Protein AF-0000000066304919 (afdb_homodimer)

Foldseek 3Di:
DKKKKKADAAPPGDPVLLVLLCVLFFDFDDWDWDQDPGGIMIIGMDDFPVRGVSNLVQCVVVLPLVVQLVQQVVQDDPQFKTKWWFASVQSSVNHTHTDDDPPPHVRGTIMMIDGANHSPLQSCASRNDADPSHRPGHHDTGD/DKKKKKADAAPPGDPVLLVLLCVLFFDFDDWDWDQDPRGIMIIGMDDFPVRGVSNLVQCVVVLPLVVQLVQQVVQDDPQFKTKWWFASVQSSVNHTHTDDDPPPHVRGTIMMIDGANDSPLQSCASRNDDDPSHRPGHHDTGD

InterPro domains:
  IPR002739 RNA-binding protein PAB1135-like [MF_01112] (1-134)
  IPR002739 RNA-binding protein PAB1135-like [PF01877] (2-115)
  IPR002739 RNA-binding protein PAB1135-like [PTHR39652] (1-142)
  IPR022803 Large ribosomal subunit protein uL5 domain superfamily [G3DSA:3.30.1440.10] (1-135)
  IPR022803 Large ribosomal subunit protein uL5 domain superfamily [SSF55282] (3-142)

pLDDT: mean 94.86, std 5.46, range [69.62, 98.75]

Organism: Pyrobaculum calidifontis (strain DSM 21063 / JCM 11548 / VA1) (NCBI:txid410359)

Sequence (286 aa):
MRVEAVVEVRLTEDKKKVLKALENVFTPVNIREEPSDVGVVLISTCDGHKCLEKLRGAIWRQGIQDAARSVISKGVVGEDTVIFSINKQAAYVGVVSFVTEPGESPLGPITFTVKTSNVRQFIDWLAPRTYRGKVYYEAPPPDMRVEAVVEVRLTEDKKKVLKALENVFTPVNIREEPSDVGVVLISTCDGHKCLEKLRGAIWRQGIQDAARSVISKGVVGEDTVIFSINKQAAYVGVVSFVTEPGESPLGPITFTVKTSNVRQFIDWLAPRTYRGKVYYEAPPPD

Radius of gyration: 23.42 Å; Cα contacts (8 Å, |Δi|>4): 649; chains: 2; bounding box: 32×68×58 Å

Solvent-accessible surface area (backbone atoms only — not comparable to full-atom values): 14301 Å² total; per-residue (Å²): 58,41,38,35,39,38,36,56,37,42,73,39,38,30,61,69,44,47,48,45,14,50,51,46,36,29,51,72,74,42,77,44,78,42,84,48,100,59,39,34,30,40,43,25,33,31,71,37,52,74,26,43,45,44,36,27,48,36,33,57,76,68,66,38,29,61,62,48,32,56,53,45,63,69,19,52,48,86,82,33,32,35,41,47,33,29,24,36,65,41,18,50,76,56,38,82,39,77,48,88,53,88,71,71,29,44,65,43,40,36,34,36,41,36,38,29,93,49,50,66,44,37,44,26,38,57,22,24,49,56,55,95,85,35,79,74,47,72,44,66,75,50,96,58,41,38,36,39,39,34,57,37,43,71,39,35,31,62,69,43,46,49,45,14,48,51,47,35,28,50,72,74,42,77,45,78,43,84,46,99,59,38,35,31,40,43,26,34,28,71,37,51,74,26,42,46,45,36,30,49,36,34,57,76,68,66,37,29,61,64,46,32,56,53,47,63,72,19,51,49,85,80,34,31,36,40,47,33,28,24,37,66,42,18,52,76,58,38,82,41,75,46,88,53,88,68,71,30,44,67,43,40,37,34,35,41,38,39,30,93,48,51,66,44,38,44,28,38,58,21,26,51,56,56,96,85,35,79,76,47,72,43,66,75,50,99

Nearest PDB structures (foldseek):
  2nwu-assembly1_B  TM=9.621E-01  e=3.408E-14  Saccharolobus solfataricus P2
  3d7a-assembly1_B  TM=9.370E-01  e=2.432E-13  Pyrococcus horikoshii
  2ogk-assembly1_C  TM=7.573E-01  e=3.985E-07  Archaeoglobus fulgidus
  2ogk-assembly1_A  TM=7.379E-01  e=3.748E-07  Archaeoglobus fulgidus
  2wny-assembly2_B  TM=7.441E-01  e=8.327E-07  Methanothermobacter thermautotrophicus

Secondary structure (DSSP, 8-state):
-EEEEEEEEETTB-HHHHHHHHHTT---SEEEEEEETTEEEEEEEEESGGGGHHHHHHHHHHT-HHHHHHHHHHTEETTTEEEEEEEHHHHHTT---B--STTSSTT-EEEEEEE-S-HHHHHHHHS-EEETTEEEE-PPPP-/-EEEEEEEEETTB-HHHHHHHHHTT---SEEEEEEETTEEEEEEEEESGGGGHHHHHHHHHHT-HHHHHHHHHHTEETTTEEEEEEEHHHHHTT---B--STTSSTT-EEEEEEE-S-HHHHHHHHS-EEETTEEEE-PPPP-

Structure (mmCIF, N/CA/C/O backbone):
data_AF-0000000066304919-model_v1
#
loop_
_entity.id
_entity.type
_entity.pdbx_description
1 polymer 'UPF0201 protein Pcal_0593'
#
loop_
_atom_site.group_PDB
_atom_site.id
_atom_site.type_symbol
_atom_site.label_atom_id
_atom_site.label_alt_id
_atom_site.label_comp_id
_atom_site.label_asym_id
_atom_site.label_entity_id
_atom_site.label_seq_id
_atom_site.pdbx_PDB_ins_code
_atom_site.Cartn_x
_atom_site.Cartn_y
_atom_site.Cartn_z
_atom_site.occupancy
_atom_site.B_iso_or_equiv
_atom_site.auth_seq_id
_atom_site.auth_comp_id
_atom_site.auth_asym_id
_atom_site.auth_atom_id
_atom_site.pdbx_PDB_model_num
ATOM 1 N N . MET A 1 1 ? 3.461 -31.781 -5.629 1 94.94 1 MET A N 1
ATOM 2 C CA . MET A 1 1 ? 3.68 -30.328 -5.711 1 94.94 1 MET A CA 1
ATOM 3 C C . MET A 1 1 ? 2.961 -29.609 -4.582 1 94.94 1 MET A C 1
ATOM 5 O O . MET A 1 1 ? 1.789 -29.875 -4.309 1 94.94 1 MET A O 1
ATOM 9 N N . ARG A 1 2 ? 3.697 -28.734 -3.854 1 95.94 2 ARG A N 1
ATOM 10 C CA . ARG A 1 2 ? 3.141 -27.938 -2.768 1 95.94 2 ARG A CA 1
ATOM 11 C C . ARG A 1 2 ? 3.293 -26.453 -3.051 1 95.94 2 ARG A C 1
ATOM 13 O O . ARG A 1 2 ? 4.371 -25.984 -3.443 1 95.94 2 ARG A O 1
ATOM 20 N N . VAL A 1 3 ? 2.174 -25.75 -2.867 1 97.81 3 VAL A N 1
ATOM 21 C CA . VAL A 1 3 ? 2.188 -24.312 -3.131 1 97.81 3 VAL A CA 1
ATOM 22 C C . VAL A 1 3 ? 1.838 -23.562 -1.854 1 97.81 3 VAL A C 1
ATOM 24 O O . VAL A 1 3 ? 0.886 -23.906 -1.154 1 97.81 3 VAL A O 1
ATOM 27 N N . GLU A 1 4 ? 2.631 -22.625 -1.57 1 98.44 4 GLU A N 1
ATOM 28 C CA . GLU A 1 4 ? 2.338 -21.656 -0.519 1 98.44 4 GLU A CA 1
ATOM 29 C C . GLU A 1 4 ? 2.225 -20.234 -1.084 1 98.44 4 GLU A C 1
ATOM 31 O O . GLU A 1 4 ? 3.068 -19.812 -1.875 1 98.44 4 GLU A O 1
ATOM 36 N N . ALA A 1 5 ? 1.189 -19.578 -0.771 1 98.69 5 ALA A N 1
ATOM 37 C CA . ALA A 1 5 ? 1.001 -18.172 -1.139 1 98.69 5 ALA A CA 1
ATOM 38 C C . ALA A 1 5 ? 0.924 -17.297 0.101 1 98.69 5 ALA A C 1
ATOM 40 O O . ALA A 1 5 ? 0.177 -17.578 1.037 1 98.69 5 ALA A O 1
ATOM 41 N N . VAL A 1 6 ? 1.72 -16.234 0.098 1 98.38 6 VAL A N 1
ATOM 42 C CA . VAL A 1 6 ? 1.774 -15.312 1.226 1 98.38 6 VAL A CA 1
ATOM 43 C C . VAL A 1 6 ? 1.381 -13.906 0.764 1 98.38 6 VAL A C 1
ATOM 45 O O . VAL A 1 6 ? 1.877 -13.422 -0.254 1 98.38 6 VAL A O 1
ATOM 48 N N . VAL A 1 7 ? 0.515 -13.281 1.493 1 97.94 7 VAL A N 1
ATOM 49 C CA . VAL A 1 7 ? 0.095 -11.93 1.15 1 97.94 7 VAL A CA 1
ATOM 50 C C . VAL A 1 7 ? -0.206 -11.141 2.424 1 97.94 7 VAL A C 1
ATOM 52 O O . VAL A 1 7 ? -0.799 -11.68 3.365 1 97.94 7 VAL A O 1
ATOM 55 N N . GLU A 1 8 ? 0.202 -9.953 2.412 1 96.81 8 GLU A N 1
ATOM 56 C CA . GLU A 1 8 ? -0.006 -9.094 3.576 1 96.81 8 GLU A CA 1
ATOM 57 C C . GLU A 1 8 ? -1.327 -8.336 3.475 1 96.81 8 GLU A C 1
ATOM 59 O O . GLU A 1 8 ? -1.74 -7.945 2.383 1 96.81 8 GLU A O 1
ATOM 64 N N . VAL A 1 9 ? -1.907 -8.148 4.594 1 97.69 9 VAL A N 1
ATOM 65 C CA . VAL A 1 9 ? -3.049 -7.254 4.754 1 97.69 9 VAL A CA 1
ATOM 66 C C . VAL A 1 9 ? -2.654 -6.059 5.621 1 97.69 9 VAL A C 1
ATOM 68 O O . VAL A 1 9 ? -2.512 -6.188 6.836 1 97.69 9 VAL A O 1
ATOM 71 N N . ARG A 1 10 ? -2.533 -4.965 5.016 1 96.94 10 ARG A N 1
ATOM 72 C CA . ARG A 1 10 ? -2.131 -3.756 5.727 1 96.94 10 ARG A CA 1
ATOM 73 C C . ARG A 1 10 ? -3.287 -3.188 6.539 1 96.94 10 ARG A C 1
ATOM 75 O O . ARG A 1 10 ? -4.441 -3.564 6.332 1 96.94 10 ARG A O 1
ATOM 82 N N . LEU A 1 11 ? -3.006 -2.242 7.379 1 96.81 11 LEU A N 1
ATOM 83 C CA . LEU A 1 11 ? -3.971 -1.741 8.352 1 96.81 11 LEU A CA 1
ATOM 84 C C . LEU A 1 11 ? -5.156 -1.082 7.656 1 96.81 11 LEU A C 1
ATOM 86 O O . LEU A 1 11 ? -6.301 -1.232 8.094 1 96.81 11 LEU A O 1
ATOM 90 N N . THR A 1 12 ? -4.879 -0.412 6.531 1 97.5 12 THR A N 1
ATOM 91 C CA . THR A 1 12 ? -5.961 0.3 5.855 1 97.5 12 THR A CA 1
ATOM 92 C C . THR A 1 12 ? -6.637 -0.594 4.82 1 97.5 12 THR A C 1
ATOM 94 O O . THR A 1 12 ? -7.598 -0.182 4.168 1 97.5 12 THR A O 1
ATOM 97 N N . GLU A 1 13 ? -6.168 -1.834 4.664 1 97.62 13 GLU A N 1
ATOM 98 C CA . GLU A 1 13 ? -6.734 -2.744 3.674 1 97.62 13 GLU A CA 1
ATOM 99 C C . GLU A 1 13 ? -7.934 -3.5 4.242 1 97.62 13 GLU A C 1
ATOM 101 O O . GLU A 1 13 ? -8.094 -3.594 5.461 1 97.62 13 GLU A O 1
ATOM 106 N N . ASP A 1 14 ? -8.789 -3.92 3.311 1 97.75 14 ASP A N 1
ATOM 107 C CA . ASP A 1 14 ? -9.875 -4.852 3.6 1 97.75 14 ASP A CA 1
ATOM 108 C C . ASP A 1 14 ? -9.438 -6.297 3.371 1 97.75 14 ASP A C 1
ATOM 110 O O . ASP A 1 14 ? -9.117 -6.684 2.246 1 97.75 14 ASP A O 1
ATOM 114 N N . LYS A 1 15 ? -9.43 -7.031 4.418 1 97.75 15 LYS A N 1
ATOM 115 C CA . LYS A 1 15 ? -8.984 -8.422 4.336 1 97.75 15 LYS A CA 1
ATOM 116 C C . LYS A 1 15 ? -9.766 -9.188 3.268 1 97.75 15 LYS A C 1
ATOM 118 O O . LYS A 1 15 ? -9.195 -10.016 2.559 1 97.75 15 LYS A O 1
ATOM 123 N N . LYS A 1 16 ? -11.062 -8.93 3.152 1 98.19 16 LYS A N 1
ATOM 124 C CA . LYS A 1 16 ? -11.883 -9.625 2.168 1 98.19 16 LYS A CA 1
ATOM 125 C C . LYS A 1 16 ? -11.43 -9.305 0.746 1 98.19 16 LYS A C 1
ATOM 127 O O . LYS A 1 16 ? -11.453 -10.172 -0.127 1 98.19 16 LYS A O 1
ATOM 132 N N . LYS A 1 17 ? -11.031 -8.086 0.55 1 98.12 17 LYS A N 1
ATOM 133 C CA . LYS A 1 17 ? -10.555 -7.695 -0.772 1 98.12 17 LYS A CA 1
ATOM 134 C C . LYS A 1 17 ? -9.195 -8.328 -1.073 1 98.12 17 LYS A C 1
ATOM 136 O O . LYS A 1 17 ? -8.93 -8.719 -2.211 1 98.12 17 LYS A O 1
ATOM 141 N N . VAL A 1 18 ? -8.367 -8.367 -0.067 1 98.25 18 VAL A N 1
ATOM 142 C CA . VAL A 1 18 ? -7.066 -9.016 -0.231 1 98.25 18 VAL A CA 1
ATOM 143 C C . VAL A 1 18 ? -7.262 -10.492 -0.535 1 98.25 18 VAL A C 1
ATOM 145 O O . VAL A 1 18 ? -6.594 -11.047 -1.414 1 98.25 18 VAL A O 1
ATOM 148 N N . LEU A 1 19 ? -8.211 -11.102 0.183 1 98.31 19 LEU A N 1
ATOM 149 C CA . LEU A 1 19 ? -8.523 -12.508 -0.073 1 98.31 19 LEU A CA 1
ATOM 150 C C . LEU A 1 19 ? -9.047 -12.695 -1.491 1 98.31 19 LEU A C 1
ATOM 152 O O . LEU A 1 19 ? -8.711 -13.672 -2.16 1 98.31 19 LEU A O 1
ATOM 156 N N . LYS A 1 20 ? -9.852 -11.781 -1.901 1 98.5 20 LYS A N 1
ATOM 157 C CA . LYS A 1 20 ? -10.344 -11.828 -3.275 1 98.5 20 LYS A CA 1
ATOM 158 C C . LYS A 1 20 ? -9.188 -11.781 -4.273 1 98.5 20 LYS A C 1
ATOM 160 O O . LYS A 1 20 ? -9.172 -12.539 -5.25 1 98.5 20 LYS A O 1
ATOM 165 N N . ALA A 1 21 ? -8.234 -10.852 -4 1 98.38 21 ALA A N 1
ATOM 166 C CA . ALA A 1 21 ? -7.055 -10.773 -4.863 1 98.38 21 ALA A CA 1
ATOM 167 C C . ALA A 1 21 ? -6.336 -12.109 -4.941 1 98.38 21 ALA A C 1
ATOM 169 O O . ALA A 1 21 ? -5.969 -12.57 -6.027 1 98.38 21 ALA A O 1
ATOM 170 N N . LEU A 1 22 ? -6.176 -12.742 -3.799 1 98.56 22 LEU A N 1
ATOM 171 C CA . LEU A 1 22 ? -5.527 -14.047 -3.721 1 98.56 22 LEU A CA 1
ATOM 172 C C . LEU A 1 22 ? -6.336 -15.102 -4.477 1 98.56 22 LEU A C 1
ATOM 174 O O . LEU A 1 22 ? -5.785 -15.836 -5.301 1 98.56 22 LEU A O 1
ATOM 178 N N . GLU A 1 23 ? -7.602 -15.086 -4.328 1 98.38 23 GLU A N 1
ATOM 179 C CA . GLU A 1 23 ? -8.484 -16.125 -4.867 1 98.38 23 GLU A CA 1
ATOM 180 C C . GLU A 1 23 ? -8.656 -15.961 -6.375 1 98.38 23 GLU A C 1
ATOM 182 O O . GLU A 1 23 ? -9.039 -16.906 -7.062 1 98.38 23 GLU A O 1
ATOM 187 N N . ASN A 1 24 ? -8.453 -14.836 -6.82 1 98.5 24 ASN A N 1
ATOM 188 C CA . ASN A 1 24 ? -8.547 -14.609 -8.258 1 98.5 24 ASN A CA 1
ATOM 189 C C . ASN A 1 24 ? -7.445 -15.336 -9.016 1 98.5 24 ASN A C 1
ATOM 191 O O . ASN A 1 24 ? -7.574 -15.602 -10.211 1 98.5 24 ASN A O 1
ATOM 195 N N . VAL A 1 25 ? -6.371 -15.695 -8.328 1 98.31 25 VAL A N 1
ATOM 196 C CA . VAL A 1 25 ? -5.242 -16.266 -9.055 1 98.31 25 VAL A CA 1
ATOM 197 C C . VAL A 1 25 ? -4.828 -17.578 -8.406 1 98.31 25 VAL A C 1
ATOM 199 O O . VAL A 1 25 ? -3.953 -18.281 -8.914 1 98.31 25 VAL A O 1
ATOM 202 N N . PHE A 1 26 ? -5.387 -17.891 -7.34 1 98.38 26 PHE A N 1
ATOM 203 C CA . PHE A 1 26 ? -4.996 -19.047 -6.531 1 98.38 26 PHE A CA 1
ATOM 204 C C . PHE A 1 26 ? -6.215 -19.672 -5.867 1 98.38 26 PHE A C 1
ATOM 206 O O . PHE A 1 26 ? -7.191 -18.984 -5.559 1 98.38 26 PHE A O 1
ATOM 213 N N . THR A 1 27 ? -6.258 -20.953 -5.699 1 96.69 27 THR A N 1
ATOM 214 C CA . THR A 1 27 ? -7.285 -21.656 -4.941 1 96.69 27 THR A CA 1
ATOM 215 C C . THR A 1 27 ? -6.738 -22.141 -3.598 1 96.69 27 THR A C 1
ATOM 217 O O . THR A 1 27 ? -6.223 -23.25 -3.488 1 96.69 27 THR A O 1
ATOM 220 N N . PRO A 1 28 ? -6.973 -21.297 -2.648 1 93.69 28 PRO A N 1
ATOM 221 C CA . PRO A 1 28 ? -6.441 -21.688 -1.342 1 93.69 28 PRO A CA 1
ATOM 222 C C . PRO A 1 28 ? -7.27 -22.781 -0.671 1 93.69 28 PRO A C 1
ATOM 224 O O . PRO A 1 28 ? -8.5 -22.797 -0.796 1 93.69 28 PRO A O 1
ATOM 227 N N . VAL A 1 29 ? -6.598 -23.734 -0.049 1 94.25 29 VAL A N 1
ATOM 228 C CA . VAL A 1 29 ? -7.273 -24.781 0.704 1 94.25 29 VAL A CA 1
ATOM 229 C C . VAL A 1 29 ? -7.215 -24.469 2.197 1 94.25 29 VAL A C 1
ATOM 231 O O . VAL A 1 29 ? -8.211 -24.609 2.908 1 94.25 29 VAL A O 1
ATOM 234 N N . ASN A 1 30 ? -6 -24.109 2.678 1 95 30 ASN A N 1
ATOM 235 C CA . ASN A 1 30 ? -5.785 -23.688 4.059 1 95 30 ASN A CA 1
ATOM 236 C C . ASN A 1 30 ? -5.254 -22.25 4.133 1 95 30 ASN A C 1
ATOM 238 O O . ASN A 1 30 ? -4.324 -21.891 3.406 1 95 30 ASN A O 1
ATOM 242 N N . ILE A 1 31 ? -5.941 -21.484 4.918 1 97.19 31 ILE A N 1
ATOM 243 C CA . ILE A 1 31 ? -5.48 -20.109 5.109 1 97.19 31 ILE A CA 1
ATOM 244 C C . ILE A 1 31 ? -5.273 -19.844 6.598 1 97.19 31 ILE A C 1
ATOM 246 O O . ILE A 1 31 ? -6.16 -20.094 7.41 1 97.19 31 ILE A O 1
ATOM 250 N N . ARG A 1 32 ? -4.129 -19.5 6.902 1 97.62 32 ARG A N 1
ATOM 251 C CA . ARG A 1 32 ? -3.863 -19.062 8.266 1 97.62 32 ARG A CA 1
ATOM 252 C C . ARG A 1 32 ? -3.428 -17.594 8.305 1 97.62 32 ARG A C 1
ATOM 254 O O . ARG A 1 32 ? -2.883 -17.078 7.324 1 97.62 32 ARG A O 1
ATOM 261 N N . GLU A 1 33 ? -3.719 -17 9.414 1 97.62 33 GLU A N 1
ATOM 262 C CA . GLU A 1 33 ? -3.379 -15.594 9.617 1 97.62 33 GLU A CA 1
ATOM 263 C C . GLU A 1 33 ? -2.346 -15.43 10.727 1 97.62 33 GLU A C 1
ATOM 265 O O . GLU A 1 33 ? -2.436 -16.094 11.766 1 97.62 33 GLU A O 1
ATOM 270 N N . GLU A 1 34 ? -1.33 -14.688 10.469 1 98.06 34 GLU A N 1
ATOM 271 C CA . GLU A 1 34 ? -0.323 -14.359 11.477 1 98.06 34 GLU A CA 1
ATOM 272 C C . GLU A 1 34 ? -0.135 -12.852 11.586 1 98.06 34 GLU A C 1
ATOM 274 O O . GLU A 1 34 ? -0.209 -12.133 10.586 1 98.06 34 GLU A O 1
ATOM 279 N N . PRO A 1 35 ? 0.082 -12.414 12.883 1 97 35 PRO A N 1
ATOM 280 C CA . PRO A 1 35 ? 0.381 -10.984 13.023 1 97 35 PRO A CA 1
ATOM 281 C C . PRO A 1 35 ? 1.675 -10.586 12.32 1 97 35 PRO A C 1
ATOM 283 O O . PRO A 1 35 ? 2.592 -11.398 12.188 1 97 35 PRO A O 1
ATOM 286 N N . SER A 1 36 ? 1.675 -9.375 11.82 1 93.88 36 SER A N 1
ATOM 287 C CA . SER A 1 36 ? 2.873 -8.797 11.219 1 93.88 36 SER A CA 1
ATOM 288 C C . SER A 1 36 ? 3.045 -7.336 11.617 1 93.88 36 SER A C 1
ATOM 290 O O . SER A 1 36 ? 2.145 -6.738 12.211 1 93.88 36 SER A O 1
ATOM 292 N N . ASP A 1 37 ? 4.227 -6.777 11.344 1 87.94 37 ASP A N 1
ATOM 293 C CA . ASP A 1 37 ? 4.531 -5.387 11.664 1 87.94 37 ASP A CA 1
ATOM 294 C C . ASP A 1 37 ? 3.615 -4.434 10.898 1 87.94 37 ASP A C 1
ATOM 296 O O . ASP A 1 37 ? 3.424 -3.285 11.305 1 87.94 37 ASP A O 1
ATOM 300 N N . VAL A 1 38 ? 3.037 -4.914 9.852 1 89.62 38 VAL A N 1
ATOM 301 C CA . VAL A 1 38 ? 2.287 -4.016 8.977 1 89.62 38 VAL A CA 1
ATOM 302 C C . VAL A 1 38 ? 0.802 -4.367 9.023 1 89.62 38 VAL A C 1
ATOM 304 O O . VAL A 1 38 ? 0.014 -3.875 8.211 1 89.62 38 VAL A O 1
ATOM 307 N N . GLY A 1 39 ? 0.402 -5.258 9.883 1 94.62 39 GLY A N 1
ATOM 308 C CA . GLY A 1 39 ? -0.962 -5.746 10 1 94.62 39 GLY A CA 1
ATOM 309 C C . GLY A 1 39 ? -1.042 -7.242 10.227 1 94.62 39 GLY A C 1
ATOM 310 O O . GLY A 1 39 ? -0.675 -7.738 11.297 1 94.62 39 GLY A O 1
ATOM 311 N N . VAL A 1 40 ? -1.537 -7.898 9.188 1 97.44 40 VAL A N 1
ATOM 312 C CA . VAL A 1 40 ? -1.562 -9.352 9.266 1 97.44 40 VAL A CA 1
ATOM 313 C C . VAL A 1 40 ? -1.051 -9.953 7.957 1 97.44 40 VAL A C 1
ATOM 315 O O . VAL A 1 40 ? -1.012 -9.266 6.93 1 97.44 40 VAL A O 1
ATOM 318 N N . VAL A 1 41 ? -0.606 -11.133 8.078 1 97.94 41 VAL A N 1
ATOM 319 C CA . VAL A 1 41 ? -0.174 -11.867 6.895 1 97.94 41 VAL A CA 1
ATOM 320 C C . VAL A 1 41 ? -1.039 -13.109 6.707 1 97.94 41 VAL A C 1
ATOM 322 O O . VAL A 1 41 ? -1.301 -13.836 7.668 1 97.94 41 VAL A O 1
ATOM 325 N N . LEU A 1 42 ? -1.54 -13.266 5.535 1 98.31 42 LEU A N 1
ATOM 326 C CA . LEU A 1 42 ? -2.26 -14.484 5.18 1 98.31 42 LEU A CA 1
ATOM 327 C C . LEU A 1 42 ? -1.326 -15.5 4.523 1 98.31 42 LEU A C 1
ATOM 329 O O . LEU A 1 42 ? -0.649 -15.18 3.543 1 98.31 42 LEU A O 1
ATOM 333 N N . ILE A 1 43 ? -1.251 -16.578 5.102 1 98.62 43 ILE A N 1
ATOM 334 C CA . ILE A 1 43 ? -0.467 -17.688 4.562 1 98.62 43 ILE A CA 1
ATOM 335 C C . ILE A 1 43 ? -1.399 -18.812 4.109 1 98.62 43 ILE A C 1
ATOM 337 O O . ILE A 1 43 ? -2.109 -19.406 4.922 1 98.62 43 ILE A O 1
ATOM 341 N N . SER A 1 44 ? -1.425 -19.062 2.848 1 98.25 44 SER A N 1
ATOM 342 C CA . SER A 1 44 ? -2.303 -20.078 2.283 1 98.25 44 SER A CA 1
ATOM 343 C C . SER A 1 44 ? -1.501 -21.203 1.634 1 98.25 44 SER A C 1
ATOM 345 O O . SER A 1 44 ? -0.474 -20.953 1 1 98.25 44 SER A O 1
ATOM 347 N N . THR A 1 45 ? -2.006 -22.375 1.794 1 97.56 45 THR A N 1
ATOM 348 C CA . THR A 1 45 ? -1.326 -23.531 1.211 1 97.56 45 THR A CA 1
ATOM 349 C C . THR A 1 45 ? -2.305 -24.391 0.421 1 97.56 45 THR A C 1
ATOM 351 O O . THR A 1 45 ? -3.514 -24.328 0.65 1 97.56 45 THR A O 1
ATOM 354 N N . CYS A 1 46 ? -1.835 -25.062 -0.5 1 96.56 46 CYS A N 1
ATOM 355 C CA . CYS A 1 46 ? -2.584 -25.984 -1.348 1 96.56 46 CYS A CA 1
ATOM 356 C C . CYS A 1 46 ? -1.653 -26.984 -2.014 1 96.56 46 CYS A C 1
ATOM 358 O O . CYS A 1 46 ? -0.515 -26.656 -2.35 1 96.56 46 CYS A O 1
ATOM 360 N N . ASP A 1 47 ? -2.166 -28.203 -2.186 1 96.19 47 ASP A N 1
ATOM 361 C CA . ASP A 1 47 ? -1.383 -29.234 -2.854 1 96.19 47 ASP A CA 1
ATOM 362 C C . ASP A 1 47 ? -1.913 -29.5 -4.262 1 96.19 47 ASP A C 1
ATOM 364 O O . ASP A 1 47 ? -3.127 -29.547 -4.473 1 96.19 47 ASP A O 1
ATOM 368 N N . GLY A 1 48 ? -0.917 -29.641 -5.172 1 95.38 48 GLY A N 1
ATOM 369 C CA . GLY A 1 48 ? -1.274 -30.031 -6.527 1 95.38 48 GLY A CA 1
ATOM 370 C C . GLY A 1 48 ? -1.403 -28.844 -7.473 1 95.38 48 GLY A C 1
ATOM 371 O O . GLY A 1 48 ? -1.481 -27.703 -7.031 1 95.38 48 GLY A O 1
ATOM 372 N N . HIS A 1 49 ? -1.403 -29.125 -8.766 1 94.94 49 HIS A N 1
ATOM 373 C CA . HIS A 1 49 ? -1.401 -28.109 -9.805 1 94.94 49 HIS A CA 1
ATOM 374 C C . HIS A 1 49 ? -2.73 -27.359 -9.844 1 94.94 49 HIS A C 1
ATOM 376 O O . HIS A 1 49 ? -2.785 -26.203 -10.281 1 94.94 49 HIS A O 1
ATOM 382 N N . LYS A 1 50 ? -3.799 -27.984 -9.375 1 94.88 50 LYS A N 1
ATOM 383 C CA . LYS A 1 50 ? -5.121 -27.359 -9.414 1 94.88 50 LYS A CA 1
ATOM 384 C C . LYS A 1 50 ? -5.129 -26.047 -8.648 1 94.88 50 LYS A C 1
ATOM 386 O O . LYS A 1 50 ? -5.926 -25.156 -8.945 1 94.88 50 LYS A O 1
ATOM 391 N N . CYS A 1 51 ? -4.184 -25.953 -7.688 1 95.5 51 CYS A N 1
ATOM 392 C CA . CYS A 1 51 ? -4.059 -24.75 -6.863 1 95.5 51 CYS A CA 1
ATOM 393 C C . CYS A 1 51 ? -3.746 -23.531 -7.723 1 95.5 51 CYS A C 1
ATOM 395 O O . CYS A 1 51 ? -4.086 -22.406 -7.355 1 95.5 51 CYS A O 1
ATOM 397 N N . LEU A 1 52 ? -3.096 -23.766 -8.961 1 97.5 52 LEU A N 1
ATOM 398 C CA . LEU A 1 52 ? -2.555 -22.656 -9.75 1 97.5 52 LEU A CA 1
ATOM 399 C C . LEU A 1 52 ? -3.238 -22.578 -11.109 1 97.5 52 LEU A C 1
ATOM 401 O O . LEU A 1 52 ? -2.74 -21.906 -12.016 1 97.5 52 LEU A O 1
ATOM 405 N N . GLU A 1 53 ? -4.387 -23.25 -11.234 1 97.12 53 GLU A N 1
ATOM 406 C CA . GLU A 1 53 ? -5.102 -23.234 -12.508 1 97.12 53 GLU A CA 1
ATOM 407 C C . GLU A 1 53 ? -5.574 -21.828 -12.844 1 97.12 53 GLU A C 1
ATOM 409 O O . GLU A 1 53 ? -5.566 -21.422 -14.016 1 97.12 53 GLU A O 1
ATOM 414 N N . LYS A 1 54 ? -5.984 -21.141 -11.844 1 98 54 LYS A N 1
ATOM 415 C CA . LYS A 1 54 ? -6.441 -19.766 -12.07 1 98 54 LYS A CA 1
ATOM 416 C C . LYS A 1 54 ? -5.293 -18.875 -12.523 1 98 54 LYS A C 1
ATOM 418 O O . LYS A 1 54 ? -5.457 -18.062 -13.43 1 98 54 LYS A O 1
ATOM 423 N N . LEU A 1 55 ? -4.172 -19.047 -11.906 1 98.56 55 LEU A N 1
ATOM 424 C CA . LEU A 1 55 ? -2.994 -18.281 -12.305 1 98.56 55 LEU A CA 1
ATOM 425 C C . LEU A 1 55 ? -2.6 -18.609 -13.742 1 98.56 55 LEU A C 1
ATOM 427 O O . LEU A 1 55 ? -2.379 -17.703 -14.555 1 98.56 55 LEU A O 1
ATOM 431 N N . ARG A 1 56 ? -2.535 -19.844 -13.984 1 97.69 56 ARG A N 1
ATOM 432 C CA . ARG A 1 56 ? -2.213 -20.281 -15.336 1 97.69 56 ARG A CA 1
ATOM 433 C C . ARG A 1 56 ? -3.195 -19.703 -16.344 1 97.69 56 ARG A C 1
ATOM 435 O O . ARG A 1 56 ? -2.787 -19.172 -17.391 1 97.69 56 ARG A O 1
ATOM 442 N N . GLY A 1 57 ? -4.465 -19.875 -16.016 1 96.81 57 GLY A N 1
ATOM 443 C CA . GLY A 1 57 ? -5.488 -19.328 -16.906 1 96.81 57 GLY A CA 1
ATOM 444 C C . GLY A 1 57 ? -5.312 -17.859 -17.188 1 96.81 57 GLY A C 1
ATOM 445 O O . GLY A 1 57 ? -5.461 -17.422 -18.328 1 96.81 57 GLY A O 1
ATOM 446 N N . ALA A 1 58 ? -5.004 -17.141 -16.188 1 97.88 58 ALA A N 1
ATOM 447 C CA . ALA A 1 58 ? -4.809 -15.695 -16.344 1 97.88 58 ALA A CA 1
ATOM 448 C C . ALA A 1 58 ? -3.607 -15.391 -17.234 1 97.88 58 ALA A C 1
ATOM 450 O O . ALA A 1 58 ? -3.67 -14.516 -18.094 1 97.88 58 ALA A O 1
ATOM 451 N N . ILE A 1 59 ? -2.52 -16.094 -17.047 1 97.56 59 ILE A N 1
ATOM 452 C CA . ILE A 1 59 ? -1.317 -15.938 -17.859 1 97.56 59 ILE A CA 1
ATOM 453 C C . ILE A 1 59 ? -1.645 -16.188 -19.328 1 97.56 59 ILE A C 1
ATOM 455 O O . ILE A 1 59 ? -1.253 -15.422 -20.203 1 97.56 59 ILE A O 1
ATOM 459 N N . TRP A 1 60 ? -2.408 -17.188 -19.531 1 94.81 60 TRP A N 1
ATOM 460 C CA . TRP A 1 60 ? -2.771 -17.594 -20.875 1 94.81 60 TRP A CA 1
ATOM 461 C C . TRP A 1 60 ? -3.713 -16.578 -21.516 1 94.81 60 TRP A C 1
ATOM 463 O O . TRP A 1 60 ? -3.5 -16.156 -22.656 1 94.81 60 TRP A O 1
ATOM 473 N N . ARG A 1 61 ? -4.699 -16.234 -20.781 1 95.81 61 ARG A N 1
ATOM 474 C CA . ARG A 1 61 ? -5.668 -15.273 -21.281 1 95.81 61 ARG A CA 1
ATOM 475 C C . ARG A 1 61 ? -4.996 -13.953 -21.641 1 95.81 61 ARG A C 1
ATOM 477 O O . ARG A 1 61 ? -5.375 -13.297 -22.625 1 95.81 61 ARG A O 1
ATOM 484 N N . GLN A 1 62 ? -4.004 -13.609 -20.891 1 97.06 62 GLN A N 1
ATOM 485 C CA . GLN A 1 62 ? -3.316 -12.344 -21.109 1 97.06 62 GLN A CA 1
ATOM 486 C C . GLN A 1 62 ? -2.25 -12.477 -22.203 1 97.06 62 GLN A C 1
ATOM 488 O O . GLN A 1 62 ? -1.755 -11.469 -22.719 1 97.06 62 GLN A O 1
ATOM 493 N N . GLY A 1 63 ? -1.9 -13.57 -22.531 1 95.94 63 GLY A N 1
ATOM 494 C CA . GLY A 1 63 ? -0.864 -13.805 -23.531 1 95.94 63 GLY A CA 1
ATOM 495 C C . GLY A 1 63 ? 0.519 -13.398 -23.047 1 95.94 63 GLY A C 1
ATOM 496 O O . GLY A 1 63 ? 1.294 -12.812 -23.812 1 95.94 63 GLY A O 1
ATOM 497 N N . ILE A 1 64 ? 0.805 -13.672 -21.828 1 97.12 64 ILE A N 1
ATOM 498 C CA . ILE A 1 64 ? 2.078 -13.211 -21.281 1 97.12 64 ILE A CA 1
ATOM 499 C C . ILE A 1 64 ? 2.93 -14.414 -20.875 1 97.12 64 ILE A C 1
ATOM 501 O O . ILE A 1 64 ? 3.646 -14.367 -19.875 1 97.12 64 ILE A O 1
ATOM 505 N N . GLN A 1 65 ? 2.785 -15.5 -21.578 1 97.06 65 GLN A N 1
ATOM 506 C CA . GLN A 1 65 ? 3.516 -16.719 -21.266 1 97.06 65 GLN A CA 1
ATOM 507 C C . GLN A 1 65 ? 5.02 -16.469 -21.25 1 97.06 65 GLN A C 1
ATOM 509 O O . GLN A 1 65 ? 5.715 -16.922 -20.328 1 97.06 65 GLN A O 1
ATOM 514 N N . ASP A 1 66 ? 5.574 -15.664 -22.172 1 96 66 ASP A N 1
ATOM 515 C CA . ASP A 1 66 ? 7.008 -15.422 -22.266 1 96 66 ASP A CA 1
ATOM 516 C C . ASP A 1 66 ? 7.508 -14.625 -21.062 1 96 66 ASP A C 1
ATOM 518 O O . ASP A 1 66 ? 8.531 -14.969 -20.469 1 96 66 ASP A O 1
ATOM 522 N N . ALA A 1 67 ? 6.754 -13.523 -20.797 1 96.44 67 ALA A N 1
ATOM 523 C CA . ALA A 1 67 ? 7.113 -12.695 -19.641 1 96.44 67 ALA A CA 1
ATOM 524 C C . ALA A 1 67 ? 7.047 -13.5 -18.344 1 96.44 67 ALA A C 1
ATOM 526 O O . ALA A 1 67 ? 7.949 -13.414 -17.516 1 96.44 67 ALA A O 1
ATOM 527 N N . ALA A 1 68 ? 5.988 -14.305 -18.188 1 98 68 ALA A N 1
ATOM 528 C CA . ALA A 1 68 ? 5.832 -15.148 -17 1 98 68 ALA A CA 1
ATOM 529 C C . ALA A 1 68 ? 6.988 -16.141 -16.875 1 98 68 ALA A C 1
ATOM 531 O O . ALA A 1 68 ? 7.586 -16.266 -15.805 1 98 68 ALA A O 1
ATOM 532 N N . ARG A 1 69 ? 7.281 -16.812 -17.969 1 97.12 69 ARG A N 1
ATOM 533 C CA . ARG A 1 69 ? 8.367 -17.781 -17.953 1 97.12 69 ARG A CA 1
ATOM 534 C C . ARG A 1 69 ? 9.68 -17.141 -17.531 1 97.12 69 ARG A C 1
ATOM 536 O O . ARG A 1 69 ? 10.43 -17.703 -16.75 1 97.12 69 ARG A O 1
ATOM 543 N N . SER A 1 70 ? 9.914 -16.031 -18.125 1 97.31 70 SER A N 1
ATOM 544 C CA . SER A 1 70 ? 11.148 -15.312 -17.797 1 97.31 70 SER A CA 1
ATOM 545 C C . SER A 1 70 ? 11.25 -15.047 -16.312 1 97.31 70 SER A C 1
ATOM 547 O O . SER A 1 70 ? 12.289 -15.297 -15.695 1 97.31 70 SER A O 1
ATOM 549 N N . VAL A 1 71 ? 10.211 -14.578 -15.656 1 98.06 71 VAL A N 1
ATOM 550 C CA . VAL A 1 71 ? 10.211 -14.219 -14.242 1 98.06 71 VAL A CA 1
ATOM 551 C C . VAL A 1 71 ? 10.289 -15.484 -13.391 1 98.06 71 VAL A C 1
ATOM 553 O O . VAL A 1 71 ? 11.078 -15.562 -12.445 1 98.06 71 VAL A O 1
ATOM 556 N N . ILE A 1 72 ? 9.492 -16.484 -13.703 1 98.25 72 ILE A N 1
ATOM 557 C CA . ILE A 1 72 ? 9.398 -17.688 -12.898 1 98.25 72 ILE A CA 1
ATOM 558 C C . ILE A 1 72 ? 10.711 -18.469 -12.961 1 98.25 72 ILE A C 1
ATOM 560 O O . ILE A 1 72 ? 11.164 -19.016 -11.961 1 98.25 72 ILE A O 1
ATOM 564 N N . SER A 1 73 ? 11.312 -18.484 -14.133 1 97.88 73 SER A N 1
ATOM 565 C CA . SER A 1 73 ? 12.594 -19.172 -14.281 1 97.88 73 SER A CA 1
ATOM 566 C C . SER A 1 73 ? 13.664 -18.531 -13.398 1 97.88 73 SER A C 1
ATOM 568 O O . SER A 1 73 ? 14.523 -19.25 -12.859 1 97.88 73 SER A O 1
ATOM 570 N N . LYS A 1 74 ? 13.633 -17.281 -13.25 1 97.69 74 LYS A N 1
ATOM 571 C CA . LYS A 1 74 ? 14.594 -16.578 -12.406 1 97.69 74 LYS A CA 1
ATOM 572 C C . LYS A 1 74 ? 14.297 -16.812 -10.93 1 97.69 74 LYS A C 1
ATOM 574 O O . LYS A 1 74 ? 15.156 -16.547 -10.078 1 97.69 74 LYS A O 1
ATOM 579 N N . GLY A 1 75 ? 13.141 -17.328 -10.664 1 98 75 GLY A N 1
ATOM 580 C CA . GLY A 1 75 ? 12.719 -17.547 -9.281 1 98 75 GLY A CA 1
ATOM 581 C C . GLY A 1 75 ? 13.047 -18.922 -8.758 1 98 75 GLY A C 1
ATOM 582 O O . GLY A 1 75 ? 12.672 -19.281 -7.637 1 98 75 GLY A O 1
ATOM 583 N N . VAL A 1 76 ? 13.688 -19.688 -9.523 1 98.12 76 VAL A N 1
ATOM 584 C CA . VAL A 1 76 ? 14.07 -21.031 -9.109 1 98.12 76 VAL A CA 1
ATOM 585 C C . VAL A 1 76 ? 15.148 -20.938 -8.031 1 98.12 76 VAL A C 1
ATOM 587 O O . VAL A 1 76 ? 16.172 -20.281 -8.211 1 98.12 76 VAL A O 1
ATOM 590 N N . VAL A 1 77 ? 14.773 -21.5 -6.926 1 96.69 77 VAL A N 1
ATOM 591 C CA . VAL A 1 77 ? 15.688 -21.562 -5.789 1 96.69 77 VAL A CA 1
ATOM 592 C C . VAL A 1 77 ? 16.031 -23.016 -5.469 1 96.69 77 VAL A C 1
ATOM 594 O O . VAL A 1 77 ? 15.188 -23.766 -4.984 1 96.69 77 VAL A O 1
ATOM 597 N N . GLY A 1 78 ? 17.297 -23.406 -5.652 1 93.75 78 GLY A N 1
ATOM 598 C CA . GLY A 1 78 ? 17.672 -24.781 -5.418 1 93.75 78 GLY A CA 1
ATOM 599 C C . GLY A 1 78 ? 17.188 -25.734 -6.504 1 93.75 78 GLY A C 1
ATOM 600 O O . GLY A 1 78 ? 17.141 -25.359 -7.68 1 93.75 78 GLY A O 1
ATOM 601 N N . GLU A 1 79 ? 16.812 -27.047 -6.098 1 95 79 GLU A N 1
ATOM 602 C CA . GLU A 1 79 ? 16.484 -28.062 -7.082 1 95 79 GLU A CA 1
ATOM 603 C C . GLU A 1 79 ? 14.977 -28.25 -7.219 1 95 79 GLU A C 1
ATOM 605 O O . GLU A 1 79 ? 14.492 -28.719 -8.242 1 95 79 GLU A O 1
ATOM 610 N N . ASP A 1 80 ? 14.258 -27.797 -6.211 1 97.06 80 ASP A N 1
ATOM 611 C CA . ASP A 1 80 ? 12.867 -28.219 -6.258 1 97.06 80 ASP A CA 1
ATOM 612 C C . ASP A 1 80 ? 11.93 -27.062 -5.895 1 97.06 80 ASP A C 1
ATOM 614 O O . ASP A 1 80 ? 10.75 -27.281 -5.629 1 97.06 80 ASP A O 1
ATOM 618 N N . THR A 1 81 ? 12.484 -25.844 -5.777 1 98.31 81 THR A N 1
ATOM 619 C CA . THR A 1 81 ? 11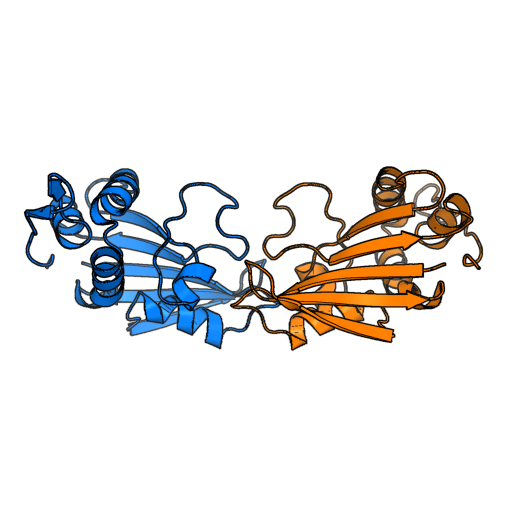.68 -24.75 -5.262 1 98.31 81 THR A CA 1
ATOM 620 C C . THR A 1 81 ? 11.695 -23.562 -6.23 1 98.31 81 THR A C 1
ATOM 622 O O . THR A 1 81 ? 12.742 -23.219 -6.785 1 98.31 81 THR A O 1
ATOM 625 N N . VAL A 1 82 ? 10.57 -22.969 -6.508 1 98.25 82 VAL A N 1
ATOM 626 C CA . VAL A 1 82 ? 10.406 -21.766 -7.316 1 98.25 82 VAL A CA 1
ATOM 627 C C . VAL A 1 82 ? 9.688 -20.688 -6.5 1 98.25 82 VAL A C 1
ATOM 629 O O . VAL A 1 82 ? 8.672 -20.969 -5.859 1 98.25 82 VAL A O 1
ATOM 632 N N . ILE A 1 83 ? 10.195 -19.5 -6.453 1 98.75 83 ILE A N 1
ATOM 633 C CA . ILE A 1 83 ? 9.578 -18.375 -5.746 1 98.75 83 ILE A CA 1
ATOM 634 C C . ILE A 1 83 ? 9.312 -17.234 -6.719 1 98.75 83 ILE A C 1
ATOM 636 O O . ILE A 1 83 ? 10.195 -16.844 -7.484 1 98.75 83 ILE A O 1
ATOM 640 N N . PHE A 1 84 ? 8.133 -16.734 -6.727 1 98.38 84 PHE A N 1
ATOM 641 C CA . PHE A 1 84 ? 7.809 -15.57 -7.543 1 98.38 84 PHE A CA 1
ATOM 642 C C . PHE A 1 84 ? 6.68 -14.758 -6.91 1 98.38 84 PHE A C 1
ATOM 644 O O . PHE A 1 84 ? 5.977 -15.258 -6.027 1 98.38 84 PHE A O 1
ATOM 651 N N . SER A 1 85 ? 6.535 -13.516 -7.352 1 98.31 85 SER A N 1
ATOM 652 C CA . SER A 1 85 ? 5.555 -12.609 -6.773 1 98.31 85 SER A CA 1
ATOM 653 C C . SER A 1 85 ? 4.73 -11.914 -7.859 1 98.31 85 SER A C 1
ATOM 655 O O . SER A 1 85 ? 5.242 -11.633 -8.945 1 98.31 85 SER A O 1
ATOM 657 N N . ILE A 1 86 ? 3.492 -11.688 -7.496 1 98.31 86 ILE A N 1
ATOM 658 C CA . ILE A 1 86 ? 2.646 -10.938 -8.422 1 98.31 86 ILE A CA 1
ATOM 659 C C . ILE A 1 86 ? 2.053 -9.727 -7.703 1 98.31 86 ILE A C 1
ATOM 661 O O . ILE A 1 86 ? 2.025 -9.672 -6.473 1 98.31 86 ILE A O 1
ATOM 665 N N . ASN A 1 87 ? 1.67 -8.758 -8.469 1 97.19 87 ASN A N 1
ATOM 666 C CA . ASN A 1 87 ? 1.085 -7.516 -7.977 1 97.19 87 ASN A CA 1
ATOM 667 C C . ASN A 1 87 ? -0.306 -7.742 -7.395 1 97.19 87 ASN A C 1
ATOM 669 O O . ASN A 1 87 ? -1.214 -8.188 -8.102 1 97.19 87 ASN A O 1
ATOM 673 N N . LYS A 1 88 ? -0.462 -7.457 -6.164 1 97.25 88 LYS A N 1
ATOM 674 C CA . LYS A 1 88 ? -1.699 -7.703 -5.43 1 97.25 88 LYS A CA 1
ATOM 675 C C . LYS A 1 88 ? -2.861 -6.914 -6.027 1 97.25 88 LYS A C 1
ATOM 677 O O . LYS A 1 88 ? -3.969 -7.441 -6.164 1 97.25 88 LYS A O 1
ATOM 682 N N . GLN A 1 89 ? -2.678 -5.637 -6.434 1 97 89 GLN A N 1
ATOM 683 C CA . GLN A 1 89 ? -3.74 -4.801 -6.984 1 97 89 GLN A CA 1
ATOM 684 C C . GLN A 1 89 ? -4.195 -5.324 -8.344 1 97 89 GLN A C 1
ATOM 686 O O . GLN A 1 89 ? -5.391 -5.305 -8.648 1 97 89 GLN A O 1
ATOM 691 N N . ALA A 1 90 ? -3.234 -5.742 -9.094 1 96.81 90 ALA A N 1
ATOM 692 C CA . ALA A 1 90 ? -3.58 -6.355 -10.367 1 96.81 90 ALA A CA 1
ATOM 693 C C . ALA A 1 90 ? -4.387 -7.633 -10.164 1 96.81 90 ALA A C 1
ATOM 695 O O . ALA A 1 90 ? -5.406 -7.844 -10.82 1 96.81 90 ALA A O 1
ATOM 696 N N . ALA A 1 91 ? -3.934 -8.453 -9.242 1 98.06 91 ALA A N 1
ATOM 697 C CA . ALA A 1 91 ? -4.633 -9.695 -8.945 1 98.06 91 ALA A CA 1
ATOM 698 C C . ALA A 1 91 ? -6.07 -9.43 -8.508 1 98.06 91 ALA A C 1
ATOM 700 O O . ALA A 1 91 ? -6.98 -10.195 -8.836 1 98.06 91 ALA A O 1
ATOM 701 N N . TYR A 1 92 ? -6.297 -8.383 -7.793 1 98.06 92 TYR A N 1
ATOM 702 C CA . TYR A 1 92 ? -7.625 -8.023 -7.309 1 98.06 92 TYR A CA 1
ATOM 703 C C . TYR A 1 92 ? -8.602 -7.852 -8.469 1 98.06 92 TYR A C 1
ATOM 705 O O . TYR A 1 92 ? -9.773 -8.203 -8.359 1 98.06 92 TYR A O 1
ATOM 713 N N . VAL A 1 93 ? -8.086 -7.324 -9.547 1 96.69 93 VAL A N 1
ATOM 714 C CA . VAL A 1 93 ? -8.977 -7.094 -10.68 1 96.69 93 VAL A CA 1
ATOM 715 C C . VAL A 1 93 ? -8.875 -8.258 -11.664 1 96.69 93 VAL A C 1
ATOM 717 O O . VAL A 1 93 ? -9.344 -8.156 -12.805 1 96.69 93 VAL A O 1
ATOM 720 N N . GLY A 1 94 ? -8.141 -9.32 -11.344 1 96.94 94 GLY A N 1
ATOM 721 C CA . GLY A 1 94 ? -8.164 -10.562 -12.102 1 96.94 94 GLY A CA 1
ATOM 722 C C . GLY A 1 94 ? -7.066 -10.641 -13.148 1 96.94 94 GLY A C 1
ATOM 723 O O . GLY A 1 94 ? -7.172 -11.406 -14.109 1 96.94 94 GLY A O 1
ATOM 724 N N . VAL A 1 95 ? -6.078 -9.781 -12.992 1 97.31 95 VAL A N 1
ATOM 725 C CA . VAL A 1 95 ? -4.973 -9.797 -13.945 1 97.31 95 VAL A CA 1
ATOM 726 C C . VAL A 1 95 ? -3.676 -10.156 -13.227 1 97.31 95 VAL A C 1
ATOM 728 O O . VAL A 1 95 ? -3.531 -9.914 -12.031 1 97.31 95 VAL A O 1
ATOM 731 N N . VAL A 1 96 ? -2.779 -10.734 -14.039 1 98.25 96 VAL A N 1
ATOM 732 C CA . VAL A 1 96 ? -1.491 -11.133 -13.477 1 98.25 96 VAL A CA 1
ATOM 733 C C . VAL A 1 96 ? -0.416 -10.133 -13.891 1 98.25 96 VAL A C 1
ATOM 735 O O . VAL A 1 96 ? -0.283 -9.805 -15.07 1 98.25 96 VAL A O 1
ATOM 738 N N . SER A 1 97 ? 0.249 -9.602 -12.984 1 97.62 97 SER A N 1
ATOM 739 C CA . SER A 1 97 ? 1.433 -8.766 -13.172 1 97.62 97 SER A CA 1
ATOM 740 C C . SER A 1 97 ? 2.549 -9.164 -12.211 1 97.62 97 SER A C 1
ATOM 742 O O . SER A 1 97 ? 2.393 -9.062 -10.992 1 97.62 97 SER A O 1
ATOM 744 N N . PHE A 1 98 ? 3.633 -9.609 -12.758 1 98.19 98 PHE A N 1
ATOM 745 C CA . PHE A 1 98 ? 4.727 -10.102 -11.93 1 98.19 98 PHE A CA 1
ATOM 746 C C . PHE A 1 98 ? 5.512 -8.945 -11.328 1 98.19 98 PHE A C 1
ATOM 748 O O . PHE A 1 98 ? 5.719 -7.918 -11.977 1 98.19 98 PHE A O 1
ATOM 755 N N . VAL A 1 99 ? 5.914 -9.133 -10.109 1 96.88 99 VAL A N 1
ATOM 756 C CA . VAL A 1 99 ? 6.719 -8.156 -9.391 1 96.88 99 VAL A CA 1
ATOM 757 C C . VAL A 1 99 ? 8.18 -8.609 -9.359 1 96.88 99 VAL A C 1
ATOM 759 O O . VAL A 1 99 ? 8.492 -9.672 -8.82 1 96.88 99 VAL A O 1
ATOM 762 N N . THR A 1 100 ? 9.039 -7.797 -9.898 1 94.69 100 THR A N 1
ATOM 763 C CA . THR A 1 100 ? 10.438 -8.195 -9.984 1 94.69 100 THR A CA 1
ATOM 764 C C . THR A 1 100 ? 11.328 -7.25 -9.172 1 94.69 100 THR A C 1
ATOM 766 O O . THR A 1 100 ? 12.469 -7.586 -8.852 1 94.69 100 THR A O 1
ATOM 769 N N . GLU A 1 101 ? 10.844 -6.078 -8.836 1 89.62 101 GLU A N 1
ATOM 770 C CA . GLU A 1 101 ? 11.602 -5.09 -8.07 1 89.62 101 GLU A CA 1
ATOM 771 C C . GLU A 1 101 ? 10.828 -4.645 -6.828 1 89.62 101 GLU A C 1
ATOM 773 O O . GLU A 1 101 ? 9.594 -4.613 -6.84 1 89.62 101 GLU A O 1
ATOM 778 N N . PRO A 1 102 ? 11.648 -4.27 -5.914 1 77.81 102 PRO A N 1
ATOM 779 C CA . PRO A 1 102 ? 10.984 -3.723 -4.727 1 77.81 102 PRO A CA 1
ATOM 780 C C . PRO A 1 102 ? 10.133 -2.496 -5.043 1 77.81 102 PRO A C 1
ATOM 782 O O . PRO A 1 102 ? 10.492 -1.699 -5.914 1 77.81 102 PRO A O 1
ATOM 785 N N . GLY A 1 103 ? 9.031 -2.332 -4.434 1 78.62 103 GLY A N 1
ATOM 786 C CA . GLY A 1 103 ? 8.234 -1.125 -4.582 1 78.62 103 GLY A CA 1
ATOM 787 C C . GLY A 1 103 ? 7.238 -1.206 -5.719 1 78.62 103 GLY A C 1
ATOM 788 O O . GLY A 1 103 ? 6.355 -0.353 -5.84 1 78.62 103 GLY A O 1
ATOM 789 N N . GLU A 1 104 ? 7.41 -2.266 -6.605 1 83.62 104 GLU A N 1
ATOM 790 C CA . GLU A 1 104 ? 6.527 -2.402 -7.762 1 83.62 104 GLU A CA 1
ATOM 791 C C . GLU A 1 104 ? 5.098 -2.709 -7.328 1 83.62 104 GLU A C 1
ATOM 793 O O . GLU A 1 104 ? 4.156 -2.549 -8.109 1 83.62 104 GLU A O 1
ATOM 798 N N . SER A 1 105 ? 4.996 -3.127 -6.137 1 85.19 105 SER A N 1
ATOM 799 C CA . SER A 1 105 ? 3.678 -3.416 -5.578 1 85.19 105 SER A CA 1
ATOM 800 C C . SER A 1 105 ? 3.438 -2.635 -4.293 1 85.19 105 SER A C 1
ATOM 802 O O . SER A 1 105 ? 3.781 -3.1 -3.203 1 85.19 105 SER A O 1
ATOM 804 N N . PRO A 1 106 ? 2.797 -1.518 -4.363 1 76.44 106 PRO A N 1
ATOM 805 C CA . PRO A 1 106 ? 2.682 -0.59 -3.234 1 76.44 106 PRO A CA 1
ATOM 806 C C . PRO A 1 106 ? 2.119 -1.255 -1.979 1 76.44 106 PRO A C 1
ATOM 808 O O . PRO A 1 106 ? 2.453 -0.854 -0.861 1 76.44 106 PRO A O 1
ATOM 811 N N . LEU A 1 107 ? 1.207 -2.217 -2.047 1 84.44 107 LEU A N 1
ATOM 812 C CA . LEU A 1 107 ? 0.598 -2.82 -0.867 1 84.44 107 LEU A CA 1
ATOM 813 C C . LEU A 1 107 ? 1.131 -4.23 -0.64 1 84.44 107 LEU A C 1
ATOM 815 O O . LEU A 1 107 ? 0.507 -5.031 0.062 1 84.44 107 LEU A O 1
ATOM 819 N N . GLY A 1 108 ? 2.393 -4.414 -1.202 1 90.5 108 GLY A N 1
ATOM 820 C CA . GLY A 1 108 ? 2.957 -5.75 -1.066 1 90.5 108 GLY A CA 1
ATOM 821 C C . GLY A 1 108 ? 2.432 -6.727 -2.098 1 90.5 108 GLY A C 1
ATOM 822 O O . GLY A 1 108 ? 1.271 -6.648 -2.504 1 90.5 108 GLY A O 1
ATOM 823 N N . PRO A 1 109 ? 3.23 -7.582 -2.482 1 96.5 109 PRO A N 1
ATOM 824 C CA . PRO A 1 109 ? 2.863 -8.57 -3.5 1 96.5 109 PRO A CA 1
ATOM 825 C C . PRO A 1 109 ? 2.217 -9.82 -2.904 1 96.5 109 PRO A C 1
ATOM 827 O O . PRO A 1 109 ? 2.117 -9.945 -1.681 1 96.5 109 PRO A O 1
ATOM 830 N N . ILE A 1 110 ? 1.587 -10.562 -3.693 1 98.25 110 ILE A N 1
ATOM 831 C CA . ILE A 1 110 ? 1.333 -11.961 -3.365 1 98.25 110 ILE A CA 1
ATOM 832 C C . ILE A 1 110 ? 2.541 -12.812 -3.756 1 98.25 110 ILE A C 1
ATOM 834 O O . ILE A 1 110 ? 2.936 -12.844 -4.922 1 98.25 110 ILE A O 1
ATOM 838 N N . THR A 1 111 ? 3.098 -13.477 -2.818 1 98.44 111 THR A N 1
ATOM 839 C CA . THR A 1 111 ? 4.301 -14.258 -3.086 1 98.44 111 THR A CA 1
ATOM 840 C C . THR A 1 111 ? 4 -15.75 -3.037 1 98.44 111 THR A C 1
ATOM 842 O O . THR A 1 111 ? 3.375 -16.234 -2.092 1 98.44 111 THR A O 1
ATOM 845 N N . PHE A 1 112 ? 4.434 -16.406 -4.059 1 98.62 112 PHE A N 1
ATOM 846 C CA . PHE A 1 112 ? 4.234 -17.859 -4.16 1 98.62 112 PHE A CA 1
ATOM 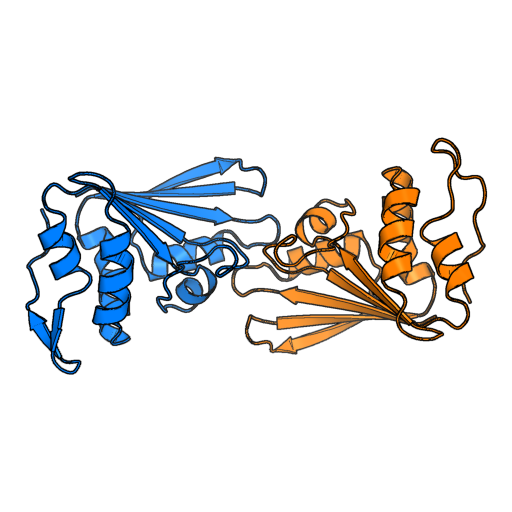847 C C . PHE A 1 112 ? 5.551 -18.594 -3.955 1 98.62 112 PHE A C 1
ATOM 849 O O . PHE A 1 112 ? 6.594 -18.172 -4.457 1 98.62 112 PHE A O 1
ATOM 856 N N . THR A 1 113 ? 5.484 -19.594 -3.199 1 98.56 113 THR A N 1
ATOM 857 C CA . THR A 1 113 ? 6.535 -20.609 -3.105 1 98.56 113 THR A CA 1
ATOM 858 C C . THR A 1 113 ? 6.02 -21.969 -3.543 1 98.56 113 THR A C 1
ATOM 860 O O . THR A 1 113 ? 5.086 -22.516 -2.943 1 98.56 113 THR A O 1
ATOM 863 N N . VAL A 1 114 ? 6.59 -22.469 -4.578 1 97.88 114 VAL A N 1
ATOM 864 C CA . VAL A 1 114 ? 6.164 -23.766 -5.125 1 97.88 114 VAL A CA 1
ATOM 865 C C . VAL A 1 114 ? 7.277 -24.797 -4.938 1 97.88 114 VAL A C 1
ATOM 867 O O . VAL A 1 114 ? 8.406 -24.578 -5.387 1 97.88 114 VAL A O 1
ATOM 870 N N . LYS A 1 115 ? 6.953 -25.797 -4.254 1 97.5 115 LYS A N 1
ATOM 871 C CA . LYS A 1 115 ? 7.852 -26.938 -4.145 1 97.5 115 LYS A CA 1
ATOM 872 C C . LYS A 1 115 ? 7.379 -28.094 -5.02 1 97.5 115 LYS A C 1
ATOM 874 O O . LYS A 1 115 ? 6.234 -28.547 -4.902 1 97.5 115 LYS A O 1
ATOM 879 N N . THR A 1 116 ? 8.188 -28.531 -5.891 1 96.25 116 THR A N 1
ATOM 880 C CA . THR A 1 116 ? 7.832 -29.594 -6.824 1 96.25 116 THR A CA 1
ATOM 881 C C . THR A 1 116 ? 9.055 -30.453 -7.164 1 96.25 116 THR A C 1
ATOM 883 O O . THR A 1 116 ? 10.18 -29.953 -7.16 1 96.25 116 THR A O 1
ATOM 886 N N . SER A 1 117 ? 8.828 -31.688 -7.469 1 94.44 117 SER A N 1
ATOM 887 C CA . SER A 1 117 ? 9.922 -32.594 -7.801 1 94.44 117 SER A CA 1
ATOM 888 C C . SER A 1 117 ? 10.43 -32.344 -9.219 1 94.44 117 SER A C 1
ATOM 890 O O . SER A 1 117 ? 11.516 -32.812 -9.578 1 94.44 117 SER A O 1
ATOM 892 N N . ASN A 1 118 ? 9.742 -31.625 -10 1 95.56 118 ASN A N 1
ATOM 893 C CA . ASN A 1 118 ? 10.109 -31.359 -11.391 1 95.56 118 ASN A CA 1
ATOM 894 C C . ASN A 1 118 ? 9.852 -29.891 -11.758 1 95.56 118 ASN A C 1
ATOM 896 O O . ASN A 1 118 ? 8.82 -29.562 -12.344 1 95.56 118 ASN A O 1
ATOM 900 N N . VAL A 1 119 ? 10.797 -29.062 -11.516 1 96.5 119 VAL A N 1
ATOM 901 C CA . VAL A 1 119 ? 10.695 -27.625 -11.688 1 96.5 119 VAL A CA 1
ATOM 902 C C . VAL A 1 119 ? 10.492 -27.297 -13.164 1 96.5 119 VAL A C 1
ATOM 904 O O . VAL A 1 119 ? 9.656 -26.453 -13.516 1 96.5 119 VAL A O 1
ATOM 907 N N . ARG A 1 120 ? 11.195 -27.969 -14.031 1 94.62 120 ARG A N 1
ATOM 908 C CA . ARG A 1 120 ? 11.094 -27.703 -15.461 1 94.62 120 ARG A CA 1
ATOM 909 C C . ARG A 1 120 ? 9.68 -27.969 -15.969 1 94.62 120 ARG A C 1
ATOM 911 O O . ARG A 1 120 ? 9.133 -27.156 -16.734 1 94.62 120 ARG A O 1
ATOM 918 N N . GLN A 1 121 ? 9.18 -29.094 -15.594 1 95.75 121 GLN A N 1
ATOM 919 C CA . GLN A 1 121 ? 7.812 -29.406 -15.992 1 95.75 121 GLN A CA 1
ATOM 920 C C . GLN A 1 121 ? 6.824 -28.375 -15.461 1 95.75 121 GLN A C 1
ATOM 922 O O . GLN A 1 121 ? 5.875 -28 -16.156 1 95.75 121 GLN A O 1
ATOM 927 N N . PHE A 1 122 ? 7.023 -27.953 -14.266 1 96.62 122 PHE A N 1
ATOM 928 C CA . PHE A 1 122 ? 6.164 -26.953 -13.664 1 96.62 122 PHE A CA 1
ATOM 929 C C . PHE A 1 122 ? 6.164 -25.672 -14.5 1 96.62 122 PHE A C 1
ATOM 931 O O . PHE A 1 122 ? 5.102 -25.141 -14.836 1 96.62 122 PHE A O 1
ATOM 938 N N . ILE A 1 123 ? 7.316 -25.203 -14.82 1 96.88 123 ILE A N 1
ATOM 939 C CA . ILE A 1 123 ? 7.445 -23.969 -15.586 1 96.88 123 ILE A CA 1
ATOM 940 C C . ILE A 1 123 ? 6.809 -24.156 -16.969 1 96.88 123 ILE A C 1
ATOM 942 O O . ILE A 1 123 ? 6.066 -23.281 -17.422 1 96.88 123 ILE A O 1
ATOM 946 N N . ASP A 1 124 ? 7.066 -25.297 -17.609 1 96.31 124 ASP A N 1
ATOM 947 C CA . ASP A 1 124 ? 6.512 -25.578 -18.922 1 96.31 124 ASP A CA 1
ATOM 948 C C . ASP A 1 124 ? 4.988 -25.656 -18.875 1 96.31 124 ASP A C 1
ATOM 950 O O . ASP A 1 124 ? 4.316 -25.359 -19.859 1 96.31 124 ASP A O 1
ATOM 954 N N . TRP A 1 125 ? 4.535 -26.031 -17.766 1 96.62 125 TRP A N 1
ATOM 955 C CA . TRP A 1 125 ? 3.088 -26.141 -17.594 1 96.62 125 TRP A CA 1
ATOM 956 C C . TRP A 1 125 ? 2.471 -24.766 -17.328 1 96.62 125 TRP A C 1
ATOM 958 O O . TRP A 1 125 ? 1.491 -24.375 -17.969 1 96.62 125 TRP A O 1
ATOM 968 N N . LEU A 1 126 ? 2.963 -24.031 -16.375 1 97 126 LEU A N 1
ATOM 969 C CA . LEU A 1 126 ? 2.41 -22.75 -15.938 1 97 126 LEU A CA 1
ATOM 970 C C . LEU A 1 126 ? 2.631 -21.672 -17 1 97 126 LEU A C 1
ATOM 972 O O . LEU A 1 126 ? 1.741 -20.859 -17.25 1 97 126 LEU A O 1
ATOM 976 N N . ALA A 1 127 ? 3.82 -21.656 -17.594 1 96.5 127 ALA A N 1
ATOM 977 C CA . ALA A 1 127 ? 4.25 -20.672 -18.578 1 96.5 127 ALA A CA 1
ATOM 978 C C . ALA A 1 127 ? 4.949 -21.344 -19.75 1 96.5 127 ALA A C 1
ATOM 980 O O . ALA A 1 127 ? 6.172 -21.25 -19.906 1 96.5 127 ALA A O 1
ATOM 981 N N . PRO A 1 128 ? 4.215 -21.906 -20.578 1 94.56 128 PRO A N 1
ATOM 982 C CA . PRO A 1 128 ? 4.797 -22.656 -21.688 1 94.56 128 PRO A CA 1
ATOM 983 C C . PRO A 1 128 ? 5.617 -21.766 -22.625 1 94.56 128 PRO A C 1
ATOM 985 O O . PRO A 1 128 ? 5.418 -20.547 -22.672 1 94.56 128 PRO A O 1
ATOM 988 N N . ARG A 1 129 ? 6.488 -22.375 -23.328 1 91.25 129 ARG A N 1
ATOM 989 C CA . ARG A 1 129 ? 7.289 -21.688 -24.328 1 91.25 129 ARG A CA 1
ATOM 990 C C . ARG A 1 129 ? 6.434 -21.281 -25.531 1 91.25 129 ARG A C 1
ATOM 992 O O . ARG A 1 129 ? 5.543 -22.031 -25.938 1 91.25 129 ARG A O 1
ATOM 999 N N . THR A 1 130 ? 6.785 -20.094 -25.906 1 90.25 130 THR A N 1
ATOM 1000 C CA . THR A 1 130 ? 6.051 -19.641 -27.078 1 90.25 130 THR A CA 1
ATOM 1001 C C . THR A 1 130 ? 7.004 -19.344 -28.234 1 90.25 130 THR A C 1
ATOM 1003 O O . THR A 1 130 ? 8.211 -19.188 -28.031 1 90.25 130 THR A O 1
ATOM 1006 N N . TYR A 1 131 ? 6.562 -19.5 -29.438 1 86.81 131 TYR A N 1
ATOM 1007 C CA . TYR A 1 131 ? 7.199 -19.062 -30.672 1 86.81 131 TYR A CA 1
ATOM 1008 C C . TYR A 1 131 ? 6.309 -18.078 -31.422 1 86.81 131 TYR A C 1
ATOM 1010 O O . TYR A 1 131 ? 5.195 -18.438 -31.828 1 86.81 131 TYR A O 1
ATOM 1018 N N . ARG A 1 132 ? 6.871 -16.953 -31.578 1 85.06 132 ARG A N 1
ATOM 1019 C CA . ARG A 1 132 ? 6.113 -15.867 -32.219 1 85.06 132 ARG A CA 1
ATOM 1020 C C . ARG A 1 132 ? 4.746 -15.703 -31.562 1 85.06 132 ARG A C 1
ATOM 1022 O O . ARG A 1 132 ? 3.729 -15.633 -32.25 1 85.06 132 ARG A O 1
ATOM 1029 N N . GLY A 1 133 ? 4.688 -15.836 -30.297 1 77.5 133 GLY A N 1
ATOM 1030 C CA . GLY A 1 133 ? 3.498 -15.57 -29.5 1 77.5 133 GLY A CA 1
ATOM 1031 C C . GLY A 1 133 ? 2.555 -16.75 -29.422 1 77.5 133 GLY A C 1
ATOM 1032 O O . GLY A 1 133 ? 1.532 -16.688 -28.734 1 77.5 133 GLY A O 1
ATOM 1033 N N . LYS A 1 134 ? 2.9 -17.797 -30.031 1 85.62 134 LYS A N 1
ATOM 1034 C CA . LYS A 1 134 ? 2.078 -19.016 -30.016 1 85.62 134 LYS A CA 1
ATOM 1035 C C . LYS A 1 134 ? 2.744 -20.125 -29.203 1 85.62 134 LYS A C 1
ATOM 1037 O O . LYS A 1 134 ? 3.957 -20.328 -29.297 1 85.62 134 LYS A O 1
ATOM 1042 N N . VAL A 1 135 ? 1.779 -20.719 -28.375 1 82.69 135 VAL A N 1
ATOM 1043 C CA . VAL A 1 135 ? 2.32 -21.797 -27.547 1 82.69 135 VAL A CA 1
ATOM 1044 C C . VAL A 1 135 ? 2.83 -22.922 -28.453 1 82.69 135 VAL A C 1
ATOM 1046 O O . VAL A 1 135 ? 2.109 -23.391 -29.328 1 82.69 135 VAL A O 1
ATOM 1049 N N . TYR A 1 136 ? 4.055 -23.297 -28.344 1 81.62 136 TYR A N 1
ATOM 1050 C CA . TYR A 1 136 ? 4.578 -24.375 -29.172 1 81.62 136 TYR A CA 1
ATOM 1051 C C . TYR A 1 136 ? 4.797 -25.641 -28.344 1 81.62 136 TYR A C 1
ATOM 1053 O O . TYR A 1 136 ? 4.914 -26.734 -28.891 1 81.62 136 TYR A O 1
ATOM 1061 N N . TYR A 1 137 ? 4.934 -25.484 -27.016 1 81.56 137 TYR A N 1
ATOM 1062 C CA . TYR A 1 137 ? 5.039 -26.625 -26.125 1 81.56 137 TYR A CA 1
ATOM 1063 C C . TYR A 1 137 ? 4.371 -26.328 -24.781 1 81.56 137 TYR A C 1
ATOM 1065 O O . TYR A 1 137 ? 4.551 -25.25 -24.219 1 81.56 137 TYR A O 1
ATOM 1073 N N . GLU A 1 138 ? 3.506 -27.25 -24.391 1 83.75 138 GLU A N 1
ATOM 1074 C CA . GLU A 1 138 ? 2.867 -27.203 -23.078 1 83.75 138 GLU A CA 1
ATOM 1075 C C . GLU A 1 138 ? 3.004 -28.547 -22.344 1 83.75 138 GLU A C 1
ATOM 1077 O O . GLU A 1 138 ? 2.627 -29.594 -22.891 1 83.75 138 GLU A O 1
ATOM 1082 N N . ALA A 1 139 ? 3.621 -28.484 -21.25 1 88.44 139 ALA A N 1
ATOM 1083 C CA . ALA A 1 139 ? 3.762 -29.703 -20.453 1 88.44 139 ALA A CA 1
ATOM 1084 C C . ALA A 1 139 ? 2.471 -30.016 -19.703 1 88.44 139 ALA A C 1
ATOM 1086 O O . ALA A 1 139 ? 1.673 -29.125 -19.422 1 88.44 139 ALA A O 1
ATOM 1087 N N . PRO A 1 140 ? 2.238 -31.359 -19.469 1 88.62 140 PRO A N 1
ATOM 1088 C CA . PRO A 1 140 ? 1.142 -31.703 -18.547 1 88.62 140 PRO A CA 1
ATOM 1089 C C . PRO A 1 140 ? 1.364 -31.156 -17.141 1 88.62 140 PRO A C 1
ATOM 1091 O O . PRO A 1 140 ? 2.482 -30.766 -16.797 1 88.62 140 PRO A O 1
ATOM 1094 N N . PRO A 1 141 ? 0.297 -31.094 -16.391 1 86.94 141 PRO A N 1
ATOM 1095 C CA . PRO A 1 141 ? 0.477 -30.609 -15.016 1 86.94 141 PRO A CA 1
ATOM 1096 C C . PRO A 1 141 ? 1.423 -31.484 -14.203 1 86.94 141 PRO A C 1
ATOM 1098 O O . PRO A 1 141 ? 1.489 -32.688 -14.414 1 86.94 141 PRO A O 1
ATOM 1101 N N . PRO A 1 142 ? 2.211 -30.719 -13.367 1 79.69 142 PRO A N 1
ATOM 1102 C CA . PRO A 1 142 ? 3.078 -31.5 -12.484 1 79.69 142 PRO A CA 1
ATOM 1103 C C . PRO A 1 142 ? 2.291 -32.344 -11.469 1 79.69 142 PRO A C 1
ATOM 1105 O O . PRO A 1 142 ? 1.117 -32.062 -11.211 1 79.69 142 PRO A O 1
ATOM 1108 N N . ASP A 1 143 ? 2.959 -33.469 -10.906 1 69.62 143 ASP A N 1
ATOM 1109 C CA . ASP A 1 143 ? 2.326 -34.406 -9.984 1 69.62 143 ASP A CA 1
ATOM 1110 C C . ASP A 1 143 ? 2.064 -33.75 -8.625 1 69.62 143 ASP A C 1
ATOM 1112 O O . ASP A 1 143 ? 2.795 -32.844 -8.211 1 69.62 143 ASP A O 1
ATOM 1116 N N . MET B 1 1 ? -5.156 30.859 5.824 1 94.81 1 MET B N 1
ATOM 1117 C CA . MET B 1 1 ? -4.449 29.594 5.613 1 94.81 1 MET B CA 1
ATOM 1118 C C . MET B 1 1 ? -5.375 28.547 5.004 1 94.81 1 MET B C 1
ATOM 1120 O O . MET B 1 1 ? -6.508 28.375 5.457 1 94.81 1 MET B O 1
ATOM 1124 N N . ARG B 1 2 ? -4.922 27.906 3.908 1 95.88 2 ARG B N 1
ATOM 1125 C CA . ARG B 1 2 ? -5.676 26.844 3.244 1 95.88 2 ARG B CA 1
ATOM 1126 C C . ARG B 1 2 ? -4.887 25.547 3.229 1 95.88 2 ARG B C 1
ATOM 1128 O O . ARG B 1 2 ? -3.697 25.531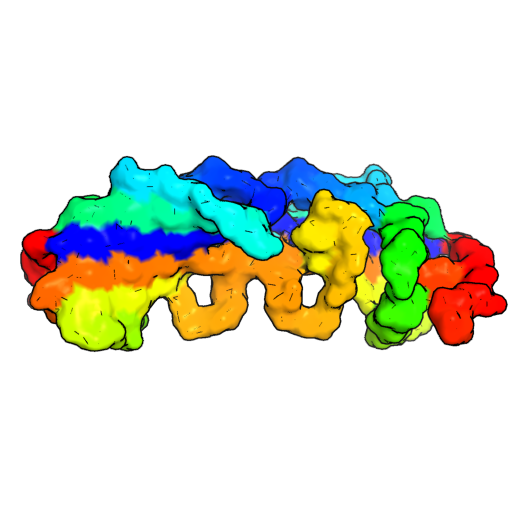 2.902 1 95.88 2 ARG B O 1
ATOM 1135 N N . VAL B 1 3 ? -5.598 24.484 3.617 1 97.81 3 VAL B N 1
ATOM 1136 C CA . VAL B 1 3 ? -4.945 23.188 3.668 1 97.81 3 VAL B CA 1
ATOM 1137 C C . VAL B 1 3 ? -5.656 22.219 2.73 1 97.81 3 VAL B C 1
ATOM 1139 O O . VAL B 1 3 ? -6.891 22.141 2.719 1 97.81 3 VAL B O 1
ATOM 1142 N N . GLU B 1 4 ? -4.891 21.578 1.948 1 98.38 4 GLU B N 1
ATOM 1143 C CA . GLU B 1 4 ? -5.367 20.453 1.143 1 98.38 4 GLU B CA 1
ATOM 1144 C C . GLU B 1 4 ? -4.652 19.172 1.523 1 98.38 4 GLU B C 1
ATOM 1146 O O . GLU B 1 4 ? -3.428 19.141 1.659 1 98.38 4 GLU B O 1
ATOM 1151 N N . ALA B 1 5 ? -5.391 18.156 1.782 1 98.69 5 ALA B N 1
ATOM 1152 C CA . ALA B 1 5 ? -4.844 16.828 2.045 1 98.69 5 ALA B CA 1
ATOM 1153 C C . ALA B 1 5 ? -5.285 15.836 0.974 1 98.69 5 ALA B C 1
ATOM 1155 O O . ALA B 1 5 ? -6.473 15.75 0.651 1 98.69 5 ALA B O 1
ATOM 1156 N N . VAL B 1 6 ? -4.312 15.133 0.417 1 98.38 6 VAL B N 1
ATOM 1157 C CA . VAL B 1 6 ? -4.578 14.164 -0.641 1 98.38 6 VAL B CA 1
ATOM 1158 C C . VAL B 1 6 ? -4.137 12.773 -0.19 1 98.38 6 VAL B C 1
ATOM 1160 O O . VAL B 1 6 ? -3.029 12.609 0.324 1 98.38 6 VAL B O 1
ATOM 1163 N N . VAL B 1 7 ? -4.977 11.805 -0.379 1 97.94 7 VAL B N 1
ATOM 1164 C CA . VAL B 1 7 ? -4.633 10.438 -0.011 1 97.94 7 VAL B CA 1
ATOM 1165 C C . VAL B 1 7 ? -5.301 9.461 -0.977 1 97.94 7 VAL B C 1
ATOM 1167 O O . VAL B 1 7 ? -6.457 9.648 -1.362 1 97.94 7 VAL B O 1
ATOM 1170 N N . GLU B 1 8 ? -4.57 8.5 -1.319 1 96.88 8 GLU B N 1
ATOM 1171 C CA . GLU B 1 8 ? -5.082 7.496 -2.252 1 96.88 8 GLU B CA 1
ATOM 1172 C C . GLU B 1 8 ? -5.762 6.348 -1.512 1 96.88 8 GLU B C 1
ATOM 1174 O O . GLU B 1 8 ? -5.336 5.965 -0.421 1 96.88 8 GLU B O 1
ATOM 1179 N N . VAL B 1 9 ? -6.762 5.848 -2.133 1 97.69 9 VAL B N 1
ATOM 1180 C CA . VAL B 1 9 ? -7.406 4.605 -1.724 1 97.69 9 VAL B CA 1
ATOM 1181 C C . VAL B 1 9 ? -7.18 3.531 -2.787 1 97.69 9 VAL B C 1
ATOM 1183 O O . VAL B 1 9 ? -7.801 3.562 -3.852 1 97.69 9 VAL B O 1
ATOM 1186 N N . ARG B 1 10 ? -6.375 2.621 -2.48 1 96.94 10 ARG B N 1
ATOM 1187 C CA . ARG B 1 10 ? -6.051 1.554 -3.422 1 96.94 10 ARG B CA 1
ATOM 1188 C C . ARG B 1 10 ? -7.184 0.535 -3.506 1 96.94 10 ARG B C 1
ATOM 1190 O O . ARG B 1 10 ? -8.07 0.514 -2.65 1 96.94 10 ARG B O 1
ATOM 1197 N N . LEU B 1 11 ? -7.117 -0.341 -4.453 1 96.81 11 LEU B N 1
ATOM 1198 C CA . LEU B 1 11 ? -8.219 -1.244 -4.773 1 96.81 11 LEU B CA 1
ATOM 1199 C C . LEU B 1 11 ? -8.5 -2.188 -3.609 1 96.81 11 LEU B C 1
ATOM 1201 O O . LEU B 1 11 ? -9.664 -2.479 -3.311 1 96.81 11 LEU B O 1
ATOM 1205 N N . THR B 1 12 ? -7.441 -2.609 -2.906 1 97.44 12 THR B N 1
ATOM 1206 C CA . THR B 1 12 ? -7.645 -3.57 -1.828 1 97.44 12 THR B CA 1
ATOM 1207 C C . THR B 1 12 ? -7.883 -2.854 -0.502 1 97.44 12 THR B C 1
ATOM 1209 O O . THR B 1 12 ? -8.117 -3.494 0.524 1 97.44 12 THR B O 1
ATOM 1212 N N . GLU B 1 13 ? -7.852 -1.516 -0.507 1 97.69 13 GLU B N 1
ATOM 1213 C CA . GLU B 1 13 ? -8.047 -0.751 0.722 1 97.69 13 GLU B CA 1
ATOM 1214 C C . GLU B 1 13 ? -9.523 -0.521 1.003 1 97.69 13 GLU B C 1
ATOM 1216 O O . GLU B 1 13 ? -10.359 -0.625 0.099 1 97.69 13 GLU B O 1
ATOM 1221 N N . ASP B 1 14 ? -9.805 -0.315 2.297 1 97.75 14 ASP B N 1
ATOM 1222 C CA . ASP B 1 14 ? -11.109 0.15 2.766 1 97.75 14 ASP B CA 1
ATOM 1223 C C . ASP B 1 14 ? -11.148 1.673 2.863 1 97.75 14 ASP B C 1
ATOM 1225 O O . ASP B 1 14 ? -10.414 2.268 3.654 1 97.75 14 ASP B O 1
ATOM 1229 N N . LYS B 1 15 ? -11.984 2.244 2.078 1 97.75 15 LYS B N 1
ATOM 1230 C CA . LYS B 1 15 ? -12.078 3.701 2.045 1 97.75 15 LYS B CA 1
ATOM 1231 C C . LYS B 1 15 ? -12.336 4.266 3.438 1 97.75 15 LYS B C 1
ATOM 1233 O O . LYS B 1 15 ? -11.797 5.316 3.797 1 97.75 15 LYS B O 1
ATOM 1238 N N . LYS B 1 16 ? -13.164 3.598 4.23 1 98.12 16 LYS B N 1
ATOM 1239 C CA . LYS B 1 16 ? -13.477 4.07 5.574 1 98.12 16 LYS B CA 1
ATOM 1240 C C . LYS B 1 16 ? -12.234 4.086 6.457 1 98.12 16 LYS B C 1
ATOM 1242 O O . LYS B 1 16 ? -12.062 4.988 7.281 1 98.12 16 LYS B O 1
ATOM 1247 N N . LYS B 1 17 ? -11.414 3.102 6.273 1 98.12 17 LYS B N 1
ATOM 1248 C CA . LYS B 1 17 ? -10.18 3.047 7.059 1 98.12 17 LYS B CA 1
ATOM 1249 C C . LYS B 1 17 ? -9.203 4.133 6.617 1 98.12 17 LYS B C 1
ATOM 1251 O O . LYS B 1 17 ? -8.5 4.715 7.449 1 98.12 17 LYS B O 1
ATOM 1256 N N . VAL B 1 18 ? -9.148 4.348 5.328 1 98.31 18 VAL B N 1
ATOM 1257 C CA . VAL B 1 18 ? -8.297 5.41 4.809 1 98.31 18 VAL B CA 1
ATOM 1258 C C . VAL B 1 18 ? -8.781 6.766 5.324 1 98.31 18 VAL B C 1
ATOM 1260 O O . VAL B 1 18 ? -7.98 7.605 5.734 1 98.31 18 VAL B O 1
ATOM 1263 N N . LEU B 1 19 ? -10.102 6.934 5.328 1 98.31 19 LEU B N 1
ATOM 1264 C CA . LEU B 1 19 ? -10.68 8.164 5.863 1 98.31 19 LEU B CA 1
ATOM 1265 C C . LEU B 1 19 ? -10.352 8.312 7.348 1 98.31 19 LEU B C 1
ATOM 1267 O O . LEU B 1 19 ? -10.062 9.422 7.809 1 98.31 19 LEU B O 1
ATOM 1271 N N . LYS B 1 20 ? -10.414 7.238 8.023 1 98.44 20 LYS B N 1
ATOM 1272 C CA . LYS B 1 20 ? -10.039 7.27 9.438 1 98.44 20 LYS B CA 1
ATOM 1273 C C . LYS B 1 20 ? -8.594 7.73 9.609 1 98.44 20 LYS B C 1
ATOM 1275 O O . LYS B 1 20 ? -8.297 8.547 10.484 1 98.44 20 LYS B O 1
ATOM 1280 N N . ALA B 1 21 ? -7.703 7.152 8.758 1 98.38 21 ALA B N 1
ATOM 1281 C CA . ALA B 1 21 ? -6.305 7.574 8.797 1 98.38 21 ALA B CA 1
ATOM 1282 C C . ALA B 1 21 ? -6.176 9.078 8.602 1 98.38 21 ALA B C 1
ATOM 1284 O O . ALA B 1 21 ? -5.453 9.75 9.344 1 98.38 21 ALA B O 1
ATOM 1285 N N . LEU B 1 22 ? -6.91 9.594 7.645 1 98.56 22 LEU B N 1
ATOM 1286 C CA . LEU B 1 22 ? -6.914 11.023 7.355 1 98.56 22 LEU B CA 1
ATOM 1287 C C . LEU B 1 22 ? -7.461 11.82 8.539 1 98.56 22 LEU B C 1
ATOM 1289 O O . LEU B 1 22 ? -6.84 12.781 8.992 1 98.56 22 LEU B O 1
ATOM 1293 N N . GLU B 1 23 ? -8.5 11.352 9.125 1 98.38 23 GLU B N 1
ATOM 1294 C CA . GLU B 1 23 ? -9.219 12.078 10.172 1 98.38 23 GLU B CA 1
ATOM 1295 C C . GLU B 1 23 ? -8.453 12.031 11.492 1 98.38 23 GLU B C 1
ATOM 1297 O O . GLU B 1 23 ? -8.68 12.867 12.375 1 98.38 23 GLU B O 1
ATOM 1302 N N . ASN B 1 24 ? -7.664 11.102 11.633 1 98.5 24 ASN B N 1
ATOM 1303 C CA . ASN B 1 24 ? -6.859 11.016 12.844 1 98.5 24 ASN B CA 1
ATOM 1304 C C . ASN B 1 24 ? -5.852 12.156 12.93 1 98.5 24 ASN B C 1
ATOM 1306 O O . ASN B 1 24 ? -5.379 12.492 14.016 1 98.5 24 ASN B O 1
ATOM 1310 N N . VAL B 1 25 ? -5.547 12.781 11.805 1 98.25 25 VAL B N 1
ATOM 1311 C CA . VAL B 1 25 ? -4.484 13.781 11.828 1 98.25 25 VAL B CA 1
ATOM 1312 C C . VAL B 1 25 ? -4.988 15.086 11.211 1 98.25 25 VAL B C 1
ATOM 1314 O O . VAL B 1 25 ? -4.281 16.094 11.211 1 98.25 25 VAL B O 1
ATOM 1317 N N . PHE B 1 26 ? -6.109 15.07 10.68 1 98.31 26 PHE B N 1
ATOM 1318 C CA . PHE B 1 26 ? -6.66 16.188 9.922 1 98.31 26 PHE B CA 1
ATOM 1319 C C . PHE B 1 26 ? -8.164 16.281 10.125 1 98.31 26 PHE B C 1
ATOM 1321 O O . PHE B 1 26 ? -8.844 15.273 10.344 1 98.31 26 PHE B O 1
ATOM 1328 N N . THR B 1 27 ? -8.727 17.438 10.148 1 96.62 27 THR B N 1
ATOM 1329 C CA . THR B 1 27 ? -10.164 17.672 10.172 1 96.62 27 THR B CA 1
ATOM 1330 C C . THR B 1 27 ? -10.664 18.141 8.812 1 96.62 27 THR B C 1
ATOM 1332 O O . THR B 1 27 ? -10.719 19.344 8.547 1 96.62 27 THR B O 1
ATOM 1335 N N . PRO B 1 28 ? -11.109 17.172 8.07 1 93.38 28 PRO B N 1
ATOM 1336 C CA . PRO B 1 28 ? -11.57 17.578 6.742 1 93.38 28 PRO B CA 1
ATOM 1337 C C . PRO B 1 28 ? -12.945 18.234 6.77 1 93.38 28 PRO B C 1
ATOM 1339 O O . PRO B 1 28 ? -13.805 17.859 7.562 1 93.38 28 PRO B O 1
ATOM 1342 N N . VAL B 1 29 ? -13.094 19.266 5.977 1 93.88 29 VAL B N 1
ATOM 1343 C CA . VAL B 1 29 ? -14.391 19.938 5.848 1 93.88 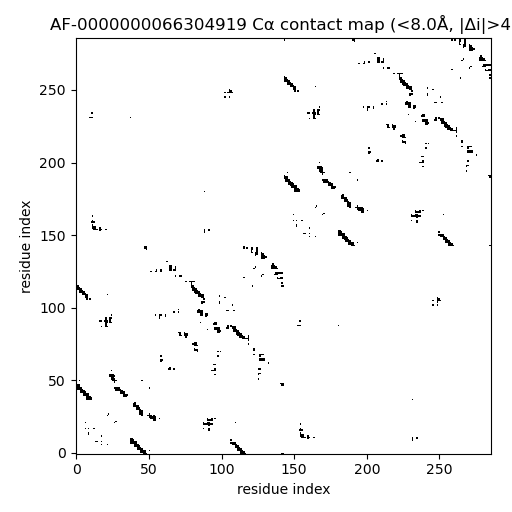29 VAL B CA 1
ATOM 1344 C C . VAL B 1 29 ? -15.07 19.5 4.551 1 93.88 29 VAL B C 1
ATOM 1346 O O . VAL B 1 29 ? -16.266 19.219 4.535 1 93.88 29 VAL B O 1
ATOM 1349 N N . ASN B 1 30 ? -14.289 19.516 3.441 1 94.75 30 ASN B N 1
ATOM 1350 C CA . ASN B 1 30 ? -14.758 19.047 2.143 1 94.75 30 ASN B CA 1
ATOM 1351 C C . ASN B 1 30 ? -13.898 17.891 1.626 1 94.75 30 ASN B C 1
ATOM 1353 O O . ASN B 1 30 ? -12.672 17.953 1.659 1 94.75 30 ASN B O 1
ATOM 1357 N N . ILE B 1 31 ? -14.586 16.844 1.301 1 97.06 31 ILE B N 1
ATOM 1358 C CA . ILE B 1 31 ? -13.867 15.703 0.735 1 97.06 31 ILE B CA 1
ATOM 1359 C C . ILE B 1 31 ? -14.445 15.352 -0.632 1 97.06 31 ILE B C 1
ATOM 1361 O O . ILE B 1 31 ? -15.656 15.172 -0.772 1 97.06 31 ILE B O 1
ATOM 1365 N N . ARG B 1 32 ? -13.641 15.414 -1.563 1 97.56 32 ARG B N 1
ATOM 1366 C CA . ARG B 1 32 ? -14.055 14.945 -2.883 1 97.56 32 ARG B CA 1
ATOM 1367 C C . ARG B 1 32 ? -13.242 13.734 -3.312 1 97.56 32 ARG B C 1
ATOM 1369 O O . ARG B 1 32 ? -12.109 13.547 -2.869 1 97.56 32 ARG B O 1
ATOM 1376 N N . GLU B 1 33 ? -13.875 12.93 -4.125 1 97.56 33 GLU B N 1
ATOM 1377 C CA . GLU B 1 33 ? -13.25 11.711 -4.637 1 97.56 33 GLU B CA 1
ATOM 1378 C C . GLU B 1 33 ? -13.039 11.789 -6.145 1 97.56 33 GLU B C 1
ATOM 1380 O O . GLU B 1 33 ? -13.914 12.25 -6.879 1 97.56 33 GLU B O 1
ATOM 1385 N N . GLU B 1 34 ? -11.867 11.492 -6.574 1 98 34 GLU B N 1
ATOM 1386 C CA . GLU B 1 34 ? -11.555 11.414 -8 1 98 34 GLU B CA 1
ATOM 1387 C C . GLU B 1 34 ? -10.953 10.055 -8.359 1 98 34 GLU B C 1
ATOM 1389 O O . GLU B 1 34 ? -10.195 9.484 -7.578 1 98 34 GLU B O 1
ATOM 1394 N N . PRO B 1 35 ? -11.367 9.57 -9.578 1 96.94 35 PRO B N 1
ATOM 1395 C CA . PRO B 1 35 ? -10.727 8.328 -10.023 1 96.94 35 PRO B CA 1
ATOM 1396 C C . PRO B 1 35 ? -9.227 8.477 -10.219 1 96.94 35 PRO B C 1
ATOM 1398 O O . PRO B 1 35 ? -8.742 9.562 -10.547 1 96.94 35 PRO B O 1
ATOM 1401 N N . SER B 1 36 ? -8.523 7.402 -9.938 1 93.94 36 SER B N 1
ATOM 1402 C CA . SER B 1 36 ? -7.086 7.348 -10.18 1 93.94 36 SER B CA 1
ATOM 1403 C C . SER B 1 36 ? -6.676 5.996 -10.758 1 93.94 36 SER B C 1
ATOM 1405 O O . SER B 1 36 ? -7.48 5.066 -10.805 1 93.94 36 SER B O 1
ATOM 1407 N N . ASP B 1 37 ? -5.43 5.914 -11.25 1 87.81 37 ASP B N 1
ATOM 1408 C CA . ASP B 1 37 ? -4.898 4.68 -11.82 1 87.81 37 ASP B CA 1
ATOM 1409 C C . ASP B 1 37 ? -4.828 3.572 -10.773 1 87.81 37 ASP B C 1
ATOM 1411 O O . ASP B 1 37 ? -4.797 2.389 -11.117 1 87.81 37 ASP B O 1
ATOM 1415 N N . VAL B 1 38 ? -4.852 3.947 -9.539 1 89.56 38 VAL B N 1
ATOM 1416 C CA . VAL B 1 38 ? -4.621 2.959 -8.492 1 89.56 38 VAL B CA 1
ATOM 1417 C C . VAL B 1 38 ? -5.898 2.766 -7.676 1 89.56 38 VAL B C 1
ATOM 1419 O O . VAL B 1 38 ? -5.875 2.119 -6.625 1 89.56 38 VAL B O 1
ATOM 1422 N N . GLY B 1 39 ? -6.98 3.369 -8.07 1 94.62 39 GLY B N 1
ATOM 1423 C CA . GLY B 1 39 ? -8.25 3.342 -7.359 1 94.62 39 GLY B CA 1
ATOM 1424 C C . GLY B 1 39 ? -8.945 4.688 -7.332 1 94.62 39 GLY B C 1
ATOM 1425 O O . GLY B 1 39 ? -9.445 5.16 -8.359 1 94.62 39 GLY B O 1
ATOM 1426 N N . VAL B 1 40 ? -8.961 5.242 -6.141 1 97.5 40 VAL B N 1
ATOM 1427 C CA . VAL B 1 40 ? -9.523 6.586 -6.031 1 97.5 40 VAL B CA 1
ATOM 1428 C C . VAL B 1 40 ? -8.609 7.461 -5.176 1 97.5 40 VAL B C 1
ATOM 1430 O O . VAL B 1 40 ? -7.773 6.949 -4.426 1 97.5 40 VAL B O 1
ATOM 1433 N N . VAL B 1 41 ? -8.75 8.695 -5.398 1 97.94 41 VAL B N 1
ATOM 1434 C CA . VAL B 1 41 ? -8.016 9.664 -4.586 1 97.94 41 VAL B CA 1
ATOM 1435 C C . VAL B 1 41 ? -8.992 10.547 -3.816 1 97.94 41 VAL B C 1
ATOM 1437 O O . VAL B 1 41 ? -9.984 11.023 -4.379 1 97.94 41 VAL B O 1
ATOM 1440 N N . LEU B 1 42 ? -8.766 10.648 -2.562 1 98.31 42 LEU B N 1
ATOM 1441 C CA . LEU B 1 42 ? -9.531 11.57 -1.733 1 98.31 42 LEU B CA 1
ATOM 1442 C C . LEU B 1 42 ? -8.812 12.906 -1.603 1 98.31 42 LEU B C 1
ATOM 1444 O O . LEU B 1 42 ? -7.641 12.953 -1.21 1 98.31 42 LEU B O 1
ATOM 1448 N N . ILE B 1 43 ? -9.453 13.883 -2.002 1 98.62 43 ILE B N 1
ATOM 1449 C CA . ILE B 1 43 ? -8.938 15.242 -1.876 1 98.62 43 ILE B CA 1
ATOM 1450 C C . ILE B 1 43 ? -9.781 16.016 -0.863 1 98.62 43 ILE B C 1
ATOM 1452 O O . ILE B 1 43 ? -10.977 16.234 -1.073 1 98.62 43 ILE B O 1
ATOM 1456 N N . SER B 1 44 ? -9.188 16.391 0.214 1 98.19 44 SER B N 1
ATOM 1457 C CA . SER B 1 44 ? -9.883 17.109 1.277 1 98.19 44 SER B CA 1
ATOM 1458 C C . SER B 1 44 ? -9.305 18.5 1.479 1 98.19 44 SER B C 1
ATOM 1460 O O . SER B 1 44 ? -8.086 18.688 1.403 1 98.19 44 SER B O 1
ATOM 1462 N N . THR B 1 45 ? -10.188 19.406 1.742 1 97.44 45 THR B N 1
ATOM 1463 C CA . THR B 1 45 ? -9.742 20.766 1.963 1 97.44 45 THR B CA 1
ATOM 1464 C C . THR B 1 45 ? -10.336 21.328 3.254 1 97.44 45 THR B C 1
ATOM 1466 O O . THR B 1 45 ? -11.359 20.844 3.732 1 97.44 45 THR B O 1
ATOM 1469 N N . CYS B 1 46 ? -9.703 22.219 3.828 1 96.44 46 CYS B N 1
ATOM 1470 C CA . CYS B 1 46 ? -10.109 22.906 5.043 1 96.44 46 CYS B CA 1
ATOM 1471 C C . CYS B 1 46 ? -9.391 24.234 5.18 1 96.44 46 CYS B C 1
ATOM 1473 O O . CYS B 1 46 ? -8.227 24.359 4.789 1 96.44 46 CYS B O 1
ATOM 1475 N N . ASP B 1 47 ? -10.102 25.219 5.734 1 96.06 47 ASP B N 1
ATOM 1476 C CA . ASP B 1 47 ? -9.5 26.531 5.961 1 96.06 47 ASP B CA 1
ATOM 1477 C C . ASP B 1 47 ? -9.211 26.75 7.441 1 96.06 47 ASP B C 1
ATOM 1479 O O . ASP B 1 47 ? -10.016 26.391 8.297 1 96.06 47 ASP B O 1
ATOM 1483 N N . GLY B 1 48 ? -7.996 27.297 7.648 1 95.38 48 GLY B N 1
ATOM 1484 C CA . GLY B 1 48 ? -7.645 27.688 9 1 95.38 48 GLY B CA 1
ATOM 1485 C C . GLY B 1 48 ? -6.809 26.656 9.727 1 95.38 48 GLY B C 1
ATOM 1486 O O . GLY B 1 48 ? -6.715 25.516 9.281 1 95.38 48 GLY B O 1
ATOM 1487 N N . HIS B 1 49 ? -6.188 27.062 10.82 1 94.94 49 HIS B N 1
ATOM 1488 C CA . HIS B 1 49 ? -5.254 26.234 11.562 1 94.94 49 HIS B CA 1
ATOM 1489 C C . HIS B 1 49 ? -5.977 25.078 12.258 1 94.94 49 HIS B C 1
ATOM 1491 O O . HIS B 1 49 ? -5.375 24.031 12.531 1 94.94 49 HIS B O 1
ATOM 1497 N N . LYS B 1 50 ? -7.258 25.25 12.523 1 94.94 50 LYS B N 1
ATOM 1498 C CA . LYS B 1 50 ? -8.016 24.219 13.227 1 94.94 50 LYS B CA 1
ATOM 1499 C C . LYS B 1 50 ? -7.996 22.906 12.461 1 94.94 50 LYS B C 1
ATOM 1501 O O . LYS B 1 50 ? -8.125 21.828 13.062 1 94.94 50 LYS B O 1
ATOM 1506 N N . CYS B 1 51 ? -7.777 23.016 11.141 1 95.5 51 CYS B N 1
ATOM 1507 C CA . CYS B 1 51 ? -7.734 21.844 10.273 1 95.5 51 CYS B CA 1
ATOM 1508 C C . CYS B 1 51 ? -6.594 20.922 10.672 1 95.5 51 CYS B C 1
ATOM 1510 O O . CYS B 1 51 ? -6.668 19.703 10.438 1 95.5 51 CYS B O 1
ATOM 1512 N N . LEU B 1 52 ? -5.496 21.5 11.352 1 97.5 52 LEU B N 1
ATOM 1513 C CA . LEU B 1 52 ? -4.27 20.75 11.578 1 97.5 52 LEU B CA 1
ATOM 1514 C C . LEU B 1 52 ? -3.998 20.578 13.07 1 97.5 52 LEU B C 1
ATOM 1516 O O . LEU B 1 52 ? -2.887 20.219 13.469 1 97.5 52 LEU B O 1
ATOM 1520 N N . GLU B 1 53 ? -5.047 20.828 13.891 1 97.12 53 GLU B N 1
ATOM 1521 C CA . GLU B 1 53 ? -4.871 20.703 15.336 1 97.12 53 GLU B CA 1
ATOM 1522 C C . GLU B 1 53 ? -4.551 19.266 15.727 1 97.12 53 GLU B C 1
ATOM 1524 O O . GLU B 1 53 ? -3.76 19.031 16.641 1 97.12 53 GLU B O 1
ATOM 1529 N N . LYS B 1 54 ? -5.18 18.375 15.055 1 98 54 LYS B N 1
ATOM 1530 C CA . LYS B 1 54 ? -4.93 16.969 15.344 1 98 54 LYS B CA 1
ATOM 1531 C C . LYS B 1 54 ? -3.498 16.578 14.984 1 98 54 LYS B C 1
ATOM 1533 O O . LYS B 1 54 ? -2.836 15.859 15.734 1 98 54 LYS B O 1
ATOM 1538 N N . LEU B 1 55 ? -3.043 17.047 13.867 1 98.56 55 LEU B N 1
ATOM 1539 C CA . LEU B 1 55 ? -1.665 16.797 13.469 1 98.56 55 LEU B CA 1
ATOM 1540 C C . LEU B 1 55 ? -0.683 17.391 14.469 1 98.56 55 LEU B C 1
ATOM 1542 O O . LEU B 1 55 ? 0.246 16.719 14.914 1 98.56 55 LEU B O 1
ATOM 1546 N N . ARG B 1 56 ? -0.923 18.578 14.766 1 97.69 56 ARG B N 1
ATOM 1547 C CA . ARG B 1 56 ? -0.08 19.266 15.75 1 97.69 56 ARG B CA 1
ATOM 1548 C C . ARG B 1 56 ? -0.059 18.5 17.062 1 97.69 56 ARG B C 1
ATOM 1550 O O . ARG B 1 56 ? 1.009 18.25 17.625 1 97.69 56 ARG B O 1
ATOM 1557 N N . GLY B 1 57 ? -1.273 18.172 17.516 1 96.88 57 GLY B N 1
ATOM 1558 C CA . GLY B 1 57 ? -1.368 17.422 18.75 1 96.88 57 GLY B CA 1
ATOM 1559 C C . GLY B 1 57 ? -0.565 16.125 18.734 1 96.88 57 GLY B C 1
ATOM 1560 O O . GLY B 1 57 ? 0.111 15.797 19.703 1 96.88 57 GLY B O 1
ATOM 1561 N N . ALA B 1 58 ? -0.631 15.461 17.656 1 97.88 58 ALA B N 1
ATOM 1562 C CA . ALA B 1 58 ? 0.096 14.195 17.531 1 97.88 58 ALA B CA 1
ATOM 1563 C C . ALA B 1 58 ? 1.604 14.43 17.562 1 97.88 58 ALA B C 1
ATOM 1565 O O . ALA B 1 58 ? 2.34 13.68 18.203 1 97.88 58 ALA B O 1
ATOM 1566 N N . ILE B 1 59 ? 2.08 15.445 16.875 1 97.56 59 ILE B N 1
ATOM 1567 C CA . ILE B 1 59 ? 3.496 15.797 16.859 1 97.56 59 ILE B CA 1
ATOM 1568 C C . ILE B 1 59 ? 3.977 16.078 18.281 1 97.56 59 ILE B C 1
ATOM 1570 O O . ILE B 1 59 ? 5.027 15.594 18.688 1 97.56 59 ILE B O 1
ATOM 1574 N N . TRP B 1 60 ? 3.162 16.766 18.969 1 94.81 60 TRP B N 1
ATOM 1575 C CA . TRP B 1 60 ? 3.504 17.172 20.328 1 94.81 60 TRP B CA 1
ATOM 1576 C C . TRP B 1 60 ? 3.496 15.977 21.281 1 94.81 60 TRP B C 1
ATOM 1578 O O . TRP B 1 60 ? 4.438 15.781 22.047 1 94.81 60 TRP B O 1
ATOM 1588 N N . ARG B 1 61 ? 2.457 15.234 21.172 1 95.88 61 ARG B N 1
ATOM 1589 C CA . ARG B 1 61 ? 2.34 14.055 22.031 1 95.88 61 ARG B CA 1
ATOM 1590 C C . ARG B 1 61 ? 3.506 13.094 21.812 1 95.88 61 ARG B C 1
ATOM 1592 O O . ARG B 1 61 ? 3.984 12.469 22.75 1 95.88 61 ARG B O 1
ATOM 1599 N N . GLN B 1 62 ? 3.963 13.047 20.594 1 97.12 62 GLN B N 1
ATOM 1600 C CA . GLN B 1 62 ? 5.039 12.125 20.25 1 97.12 62 GLN B CA 1
ATOM 1601 C C . GLN B 1 62 ? 6.406 12.734 20.562 1 97.12 62 GLN B C 1
ATOM 1603 O O . GLN B 1 62 ? 7.414 12.023 20.609 1 97.12 62 GLN B O 1
ATOM 1608 N N . GLY B 1 63 ? 6.469 13.914 20.766 1 96 63 GLY B N 1
ATOM 1609 C CA . GLY B 1 63 ? 7.723 14.594 21.031 1 96 63 GLY B CA 1
ATOM 1610 C C . GLY B 1 63 ? 8.641 14.641 19.828 1 96 63 GLY B C 1
ATOM 1611 O O . GLY B 1 63 ? 9.852 14.445 19.953 1 96 63 GLY B O 1
ATOM 1612 N N . ILE B 1 64 ? 8.094 14.852 18.688 1 97.19 64 ILE B N 1
ATOM 1613 C CA . ILE B 1 64 ? 8.906 14.805 17.484 1 97.19 64 ILE B CA 1
ATOM 1614 C C . ILE B 1 64 ? 8.914 16.172 16.812 1 97.19 64 ILE B C 1
ATOM 1616 O O . ILE B 1 64 ? 8.914 16.266 15.578 1 97.19 64 ILE B O 1
ATOM 1620 N N . GLN B 1 65 ? 8.82 17.219 17.578 1 97.12 65 GLN B N 1
ATOM 1621 C CA . GLN B 1 65 ? 8.781 18.578 17.047 1 97.12 65 GLN B CA 1
ATOM 1622 C C . GLN B 1 65 ? 9.992 18.859 16.172 1 97.12 65 GLN B C 1
ATOM 1624 O O . GLN B 1 65 ? 9.852 19.406 15.07 1 97.12 65 GLN B O 1
ATOM 1629 N N . ASP B 1 66 ? 11.211 18.391 16.531 1 96.06 66 ASP B N 1
ATOM 1630 C CA . ASP B 1 66 ? 12.43 18.672 15.781 1 96.06 66 ASP B CA 1
ATOM 1631 C C . ASP B 1 66 ? 12.406 17.953 14.43 1 96.06 66 ASP B C 1
ATOM 1633 O O . ASP B 1 66 ? 12.727 18.562 13.406 1 96.06 66 ASP B O 1
ATOM 1637 N N . ALA B 1 67 ? 12.062 16.656 14.508 1 96.5 67 ALA B N 1
ATOM 1638 C CA . ALA B 1 67 ? 11.984 15.875 13.273 1 96.5 67 ALA B CA 1
ATOM 1639 C C . ALA B 1 67 ? 10.938 16.453 12.328 1 96.5 67 ALA B C 1
ATOM 1641 O O . ALA B 1 67 ? 11.18 16.594 11.133 1 96.5 67 ALA B O 1
ATOM 1642 N N . ALA B 1 68 ? 9.773 16.828 12.867 1 98 68 ALA B N 1
ATOM 1643 C CA . ALA B 1 68 ? 8.703 17.422 12.078 1 98 68 ALA B CA 1
ATOM 1644 C C . ALA B 1 68 ? 9.172 18.734 11.43 1 98 68 ALA B C 1
ATOM 1646 O O . ALA B 1 68 ? 8.984 18.938 10.227 1 98 68 ALA B O 1
ATOM 1647 N N . ARG B 1 69 ? 9.758 19.578 12.234 1 97.19 69 ARG B N 1
ATOM 1648 C CA . ARG B 1 69 ? 10.242 20.859 11.734 1 97.19 69 ARG B CA 1
ATOM 1649 C C . ARG B 1 69 ? 11.227 20.656 10.578 1 97.19 69 ARG B C 1
ATOM 1651 O O . ARG B 1 69 ? 11.148 21.359 9.57 1 97.19 69 ARG B O 1
ATOM 1658 N N . SER B 1 70 ? 12.102 19.781 10.82 1 97.31 70 SER B N 1
ATOM 1659 C CA . SER B 1 70 ? 13.102 19.5 9.789 1 97.31 70 SER B CA 1
ATOM 1660 C C . SER B 1 70 ? 12.438 19.109 8.469 1 97.31 70 SER B C 1
ATOM 1662 O O . SER B 1 70 ? 12.797 19.641 7.41 1 97.31 70 SER B O 1
ATOM 1664 N N . VAL B 1 71 ? 11.461 18.234 8.469 1 98.06 71 VAL B N 1
ATOM 1665 C CA . VAL B 1 71 ? 10.789 17.75 7.27 1 98.06 71 VAL B CA 1
ATOM 1666 C C . VAL B 1 71 ? 9.938 18.859 6.66 1 98.06 71 VAL B C 1
ATOM 1668 O O . VAL B 1 71 ? 9.977 19.094 5.449 1 98.06 71 VAL B O 1
ATOM 1671 N N . ILE B 1 72 ? 9.164 19.562 7.465 1 98.25 72 ILE B N 1
ATOM 1672 C CA . ILE B 1 72 ? 8.227 20.562 6.988 1 98.25 72 ILE B CA 1
ATOM 1673 C C . ILE B 1 72 ? 8.992 21.75 6.387 1 98.25 72 ILE B C 1
ATOM 1675 O O . ILE B 1 72 ? 8.578 22.312 5.367 1 98.25 72 ILE B O 1
ATOM 1679 N N . SER B 1 73 ? 10.086 22.094 7.012 1 97.88 73 SER B N 1
ATOM 1680 C CA . SER B 1 73 ? 10.906 23.188 6.496 1 97.88 73 SER B CA 1
ATOM 1681 C C . SER B 1 73 ? 11.438 22.875 5.102 1 97.88 73 SER B C 1
ATOM 1683 O O . SER B 1 73 ? 11.547 23.766 4.254 1 97.88 73 SER B O 1
ATOM 1685 N N . LYS B 1 74 ? 11.781 21.656 4.871 1 97.69 74 LYS B N 1
ATOM 1686 C CA . LYS B 1 74 ? 12.273 21.234 3.564 1 97.69 74 LYS B CA 1
ATOM 1687 C C . LYS B 1 74 ? 11.148 21.188 2.533 1 97.69 74 LYS B C 1
ATOM 1689 O O . LYS B 1 74 ? 11.406 21.156 1.328 1 97.69 74 LYS B O 1
ATOM 1694 N N . GLY B 1 75 ? 9.938 21.266 3.016 1 98 75 GLY B N 1
ATOM 1695 C CA . GLY B 1 75 ? 8.781 21.156 2.143 1 98 75 GLY B CA 1
ATOM 1696 C C . GLY B 1 75 ? 8.266 22.5 1.67 1 98 75 GLY B C 1
ATOM 1697 O O . GLY B 1 75 ? 7.23 22.578 1.002 1 98 75 GLY B O 1
ATOM 1698 N N . VAL B 1 76 ? 8.914 23.516 2.025 1 98.12 76 VAL B N 1
ATOM 1699 C CA . VAL B 1 76 ? 8.508 24.859 1.605 1 98.12 76 VAL B CA 1
ATOM 1700 C C . VAL B 1 76 ? 8.75 25.031 0.108 1 98.12 76 VAL B C 1
ATOM 1702 O O . VAL B 1 76 ? 9.859 24.766 -0.381 1 98.12 76 VAL B O 1
ATOM 1705 N N . VAL B 1 77 ? 7.652 25.297 -0.548 1 96.69 77 VAL B N 1
ATOM 1706 C CA . VAL B 1 77 ? 7.695 25.516 -1.99 1 96.69 77 VAL B CA 1
ATOM 1707 C C . VAL B 1 77 ? 7.277 26.953 -2.303 1 96.69 77 VAL B C 1
ATOM 1709 O O . VAL B 1 77 ? 6.102 27.312 -2.172 1 96.69 77 VAL B O 1
ATOM 1712 N N . GLY B 1 78 ? 8.195 27.766 -2.777 1 93.69 78 GLY B N 1
ATOM 1713 C CA . GLY B 1 78 ? 7.875 29.156 -3.047 1 93.69 78 GLY B CA 1
ATOM 1714 C C . GLY B 1 78 ? 7.785 30 -1.789 1 93.69 78 GLY B C 1
ATOM 1715 O O . GLY B 1 78 ? 8.523 29.766 -0.829 1 93.69 78 GLY B O 1
ATOM 1716 N N . GLU B 1 79 ? 6.836 31.062 -1.779 1 94.94 79 GLU B N 1
ATOM 1717 C CA . GLU B 1 79 ? 6.785 32.031 -0.683 1 94.94 79 GLU B CA 1
ATOM 1718 C C . GLU B 1 79 ? 5.66 31.688 0.293 1 94.94 79 GLU B C 1
ATOM 1720 O O . GLU B 1 79 ? 5.699 32.094 1.458 1 94.94 79 GLU B O 1
ATOM 1725 N N . ASP B 1 80 ? 4.703 30.906 -0.173 1 97 80 ASP B N 1
ATOM 1726 C CA . ASP B 1 80 ? 3.531 30.828 0.696 1 97 80 ASP B CA 1
ATOM 1727 C C . ASP B 1 80 ? 3.02 29.391 0.792 1 97 80 ASP B C 1
ATOM 1729 O O . ASP B 1 80 ? 1.899 29.156 1.25 1 97 80 ASP B O 1
ATOM 1733 N N . THR B 1 81 ? 3.799 28.438 0.263 1 98.25 81 THR B N 1
ATOM 1734 C CA . THR B 1 81 ? 3.281 27.078 0.166 1 98.25 81 THR B CA 1
ATOM 1735 C C . THR B 1 81 ? 4.234 26.078 0.832 1 98.25 81 THR B C 1
ATOM 1737 O O . THR B 1 81 ? 5.453 26.172 0.662 1 98.25 81 THR B O 1
ATOM 1740 N N . VAL B 1 82 ? 3.742 25.188 1.625 1 98.25 82 VAL B N 1
ATOM 1741 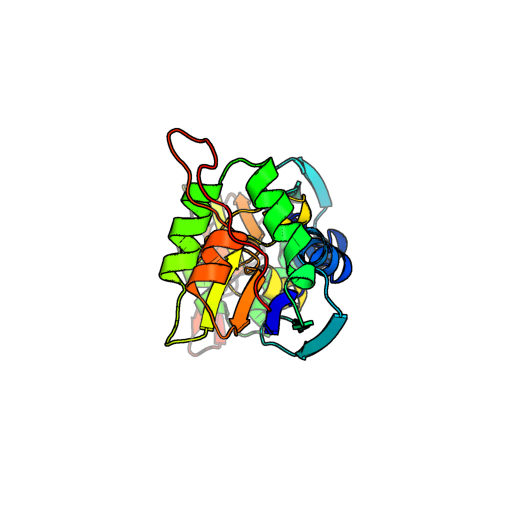C CA . VAL B 1 82 ? 4.48 24.094 2.254 1 98.25 82 VAL B CA 1
ATOM 1742 C C . VAL B 1 82 ? 3.852 22.75 1.872 1 98.25 82 VAL B C 1
ATOM 1744 O O . VAL B 1 82 ? 2.633 22.594 1.944 1 98.25 82 VAL B O 1
ATOM 1747 N N . ILE B 1 83 ? 4.625 21.797 1.422 1 98.69 83 ILE B N 1
ATOM 1748 C CA . ILE B 1 83 ? 4.148 20.469 1.066 1 98.69 83 ILE B CA 1
ATOM 1749 C C . ILE B 1 83 ? 4.879 19.422 1.898 1 98.69 83 ILE B C 1
ATOM 1751 O O . ILE B 1 83 ? 6.109 19.438 1.995 1 98.69 83 ILE B O 1
ATOM 1755 N N . PHE B 1 84 ? 4.172 18.547 2.51 1 98.38 84 PHE B N 1
ATOM 1756 C CA . PHE B 1 84 ? 4.777 17.438 3.244 1 98.38 84 PHE B CA 1
ATOM 1757 C C . PHE B 1 84 ? 3.852 16.234 3.268 1 98.38 84 PHE B C 1
ATOM 1759 O O . PHE B 1 84 ? 2.658 16.359 2.986 1 98.38 84 PHE B O 1
ATOM 1766 N N . SER B 1 85 ? 4.406 15.07 3.582 1 98.38 85 SER B N 1
ATOM 1767 C CA . SER B 1 85 ? 3.658 13.82 3.553 1 98.38 85 SER B CA 1
ATOM 17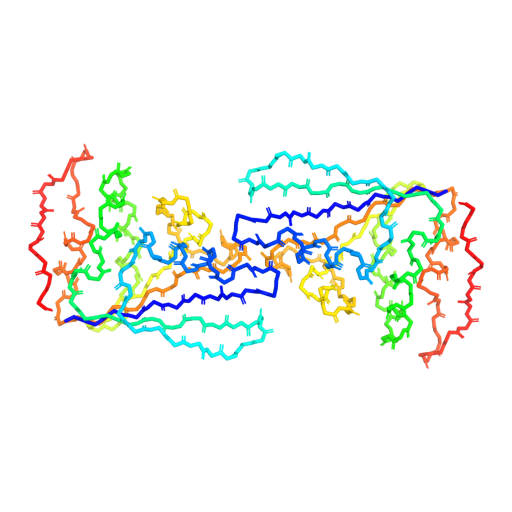68 C C . SER B 1 85 ? 3.877 13.008 4.828 1 98.38 85 SER B C 1
ATOM 1770 O O . SER B 1 85 ? 4.965 13.039 5.406 1 98.38 85 SER B O 1
ATOM 1772 N N . ILE B 1 86 ? 2.818 12.328 5.195 1 98.38 86 ILE B N 1
ATOM 1773 C CA . ILE B 1 86 ? 2.949 11.438 6.344 1 98.38 86 ILE B CA 1
ATOM 1774 C C . ILE B 1 86 ? 2.52 10.023 5.953 1 98.38 86 ILE B C 1
ATOM 1776 O O . ILE B 1 86 ? 1.826 9.836 4.953 1 98.38 86 ILE B O 1
ATOM 1780 N N . ASN B 1 87 ? 2.99 9.078 6.691 1 97.19 87 ASN B N 1
ATOM 1781 C CA . ASN B 1 87 ? 2.697 7.664 6.473 1 97.19 87 ASN B CA 1
ATOM 1782 C C . ASN B 1 87 ? 1.243 7.336 6.793 1 97.19 87 ASN B C 1
ATOM 1784 O O . ASN B 1 87 ? 0.797 7.52 7.926 1 97.19 87 ASN B O 1
ATOM 1788 N N . LYS B 1 88 ? 0.53 6.883 5.84 1 97.31 88 LYS B N 1
ATOM 1789 C CA . LYS B 1 88 ? -0.898 6.602 5.949 1 97.31 88 LYS B CA 1
ATOM 1790 C C . LYS B 1 88 ? -1.169 5.539 7.012 1 97.31 88 LYS B C 1
ATOM 1792 O O . LYS B 1 88 ? -2.109 5.664 7.797 1 97.31 88 LYS B O 1
ATOM 1797 N N . GLN B 1 89 ? -0.355 4.457 7.113 1 97 89 GLN B N 1
ATOM 1798 C CA . GLN B 1 89 ? -0.56 3.375 8.07 1 97 89 GLN B CA 1
ATOM 1799 C C . GLN B 1 89 ? -0.325 3.854 9.5 1 97 89 GLN B C 1
ATOM 1801 O O . GLN B 1 89 ? -1.049 3.461 10.414 1 97 89 GLN B O 1
ATOM 1806 N N . ALA B 1 90 ? 0.669 4.66 9.625 1 96.88 90 ALA B N 1
ATOM 1807 C CA . ALA B 1 90 ? 0.909 5.254 10.938 1 96.88 90 ALA B CA 1
ATOM 1808 C C . ALA B 1 90 ? -0.253 6.152 11.352 1 96.88 90 ALA B C 1
ATOM 1810 O O . ALA B 1 90 ? -0.733 6.07 12.484 1 96.88 90 ALA B O 1
ATOM 1811 N N . ALA B 1 91 ? -0.704 6.965 10.422 1 98.12 91 ALA B N 1
ATOM 1812 C CA . ALA B 1 91 ? -1.829 7.855 10.703 1 98.12 91 ALA B CA 1
ATOM 1813 C C . ALA B 1 91 ? -3.064 7.062 11.117 1 98.12 91 ALA B C 1
ATOM 1815 O O . ALA B 1 91 ? -3.832 7.504 11.977 1 98.12 91 ALA B O 1
ATOM 1816 N N . TYR B 1 92 ? -3.275 5.938 10.539 1 98.12 92 TYR B N 1
ATOM 1817 C CA . TYR B 1 92 ? -4.426 5.098 10.844 1 98.12 92 TYR B CA 1
ATOM 1818 C C . TYR B 1 92 ? -4.457 4.723 12.32 1 98.12 92 TYR B C 1
ATOM 1820 O O . TYR B 1 92 ? -5.531 4.629 12.922 1 98.12 92 TYR B O 1
ATOM 1828 N N . VAL B 1 93 ? -3.283 4.527 12.867 1 96.75 93 VAL B N 1
ATOM 1829 C CA . VAL B 1 93 ? -3.25 4.129 14.266 1 96.75 93 VAL B CA 1
ATOM 1830 C C . VAL B 1 93 ? -3.021 5.355 15.148 1 96.75 93 VAL B C 1
ATOM 1832 O O . VAL B 1 93 ? -2.713 5.227 16.328 1 96.75 93 VAL B O 1
ATOM 1835 N N . GLY B 1 94 ? -3.01 6.566 14.586 1 96.88 94 GLY B N 1
ATOM 1836 C CA . GLY B 1 94 ? -3.027 7.793 15.367 1 96.88 94 GLY B CA 1
ATOM 1837 C C . GLY B 1 94 ? -1.642 8.352 15.625 1 96.88 94 GLY B C 1
ATOM 1838 O O . GLY B 1 94 ? -1.446 9.133 16.562 1 96.88 94 GLY B O 1
ATOM 1839 N N . VAL B 1 95 ? -0.693 7.883 14.852 1 97.38 95 VAL B N 1
ATOM 1840 C CA . VAL B 1 95 ? 0.668 8.383 15.023 1 97.38 95 VAL B CA 1
ATOM 1841 C C . VAL B 1 95 ? 1.125 9.086 13.742 1 97.38 95 VAL B C 1
ATOM 1843 O O . VAL B 1 95 ? 0.659 8.758 12.648 1 97.38 95 VAL B O 1
ATOM 1846 N N . VAL B 1 96 ? 2.035 10.031 13.977 1 98.25 96 VAL B N 1
ATOM 1847 C CA . VAL B 1 96 ? 2.561 10.781 12.836 1 98.25 96 VAL B CA 1
ATOM 1848 C C . VAL B 1 96 ? 3.949 10.258 12.469 1 98.25 96 VAL B C 1
ATOM 1850 O O . VAL B 1 96 ? 4.82 10.133 13.336 1 98.25 96 VAL B O 1
ATOM 1853 N N . SER B 1 97 ? 4.141 9.883 11.289 1 97.69 97 SER B N 1
ATOM 1854 C CA . SER B 1 97 ? 5.426 9.523 10.695 1 97.69 97 SER B CA 1
ATOM 1855 C C . SER B 1 97 ? 5.598 10.18 9.32 1 97.69 97 SER B C 1
ATOM 1857 O O . SER B 1 97 ? 4.848 9.891 8.391 1 97.69 97 SER B O 1
ATOM 1859 N N . PHE B 1 98 ? 6.57 11.023 9.227 1 98.19 98 PHE B N 1
ATOM 1860 C CA . PHE B 1 98 ? 6.766 11.773 7.988 1 98.19 98 PHE B CA 1
ATOM 1861 C C . PHE B 1 98 ? 7.422 10.898 6.926 1 98.19 98 PHE B C 1
ATOM 1863 O O . PHE B 1 98 ? 8.297 10.086 7.238 1 98.19 98 PHE B O 1
ATOM 1870 N N . VAL B 1 99 ? 6.988 11.07 5.719 1 96.94 99 VAL B N 1
ATOM 1871 C CA . VAL B 1 99 ? 7.531 10.359 4.566 1 96.94 99 VAL B CA 1
ATOM 1872 C C . VAL B 1 99 ? 8.469 11.281 3.783 1 96.94 99 VAL B C 1
ATOM 1874 O O . VAL B 1 99 ? 8.039 12.32 3.277 1 96.94 99 VAL B O 1
ATOM 1877 N N . THR B 1 100 ? 9.688 10.883 3.676 1 94.75 100 THR B N 1
ATOM 1878 C CA . THR B 1 100 ? 10.664 11.75 3.012 1 94.75 100 THR B CA 1
ATOM 1879 C C . THR B 1 100 ? 11.219 11.078 1.76 1 94.75 100 THR B C 1
ATOM 1881 O O . THR B 1 100 ? 11.781 11.742 0.892 1 94.75 100 THR B O 1
ATOM 1884 N N . GLU B 1 101 ? 11.078 9.773 1.631 1 89.75 101 GLU B N 1
ATOM 1885 C CA . GLU B 1 101 ? 11.578 9.023 0.484 1 89.75 101 GLU B CA 1
ATOM 1886 C C . GLU B 1 101 ? 10.469 8.195 -0.161 1 89.75 101 GLU B C 1
ATOM 1888 O O . GLU B 1 101 ? 9.547 7.75 0.521 1 89.75 101 GLU B O 1
ATOM 1893 N N . PRO B 1 102 ? 10.727 8.031 -1.415 1 77.81 102 PRO B N 1
ATOM 1894 C CA . PRO B 1 102 ? 9.766 7.148 -2.084 1 77.81 102 PRO B CA 1
ATOM 1895 C C . PRO B 1 102 ? 9.719 5.75 -1.472 1 77.81 102 PRO B C 1
ATOM 1897 O O . PRO B 1 102 ? 10.742 5.234 -1.02 1 77.81 102 PRO B O 1
ATOM 1900 N N . GLY B 1 103 ? 8.609 5.148 -1.396 1 78.69 103 GLY B N 1
ATOM 1901 C CA . GLY B 1 103 ? 8.508 3.77 -0.949 1 78.69 103 GLY B CA 1
ATOM 1902 C C . GLY B 1 103 ? 8.336 3.639 0.552 1 78.69 103 GLY B C 1
ATOM 1903 O O . GLY B 1 103 ? 8.023 2.557 1.054 1 78.69 103 GLY B O 1
ATOM 1904 N N . GLU B 1 104 ? 8.586 4.781 1.296 1 83.94 104 GLU B N 1
ATOM 1905 C CA . GLU B 1 104 ? 8.484 4.742 2.752 1 83.94 104 GLU B CA 1
ATOM 1906 C C . GLU B 1 104 ? 7.043 4.488 3.197 1 83.94 104 GLU B C 1
ATOM 1908 O O . GLU B 1 104 ? 6.805 4.098 4.34 1 83.94 104 GLU B O 1
ATOM 1913 N N . SER B 1 105 ? 6.172 4.727 2.334 1 85.62 105 SER B N 1
ATOM 1914 C CA . SER B 1 105 ? 4.758 4.477 2.6 1 85.62 105 SER B CA 1
ATOM 1915 C C . SER B 1 105 ? 4.152 3.551 1.547 1 85.62 105 SER B C 1
ATOM 1917 O O . SER B 1 105 ? 3.625 4.016 0.534 1 85.62 105 SER B O 1
ATOM 1919 N N . PRO B 1 106 ? 4.125 2.291 1.811 1 77.19 106 PRO B N 1
ATOM 1920 C CA . PRO B 1 106 ? 3.764 1.301 0.794 1 77.19 106 PRO B CA 1
ATOM 1921 C C . PRO B 1 106 ? 2.389 1.56 0.181 1 77.19 106 PRO B C 1
ATOM 1923 O O . PRO B 1 106 ? 2.156 1.229 -0.984 1 77.19 106 PRO B O 1
ATOM 1926 N N . LEU B 1 107 ? 1.439 2.107 0.921 1 84.38 107 LEU B N 1
ATOM 1927 C CA . LEU B 1 107 ? 0.098 2.316 0.387 1 84.38 107 LEU B CA 1
ATOM 1928 C C . LEU B 1 107 ? -0.128 3.785 0.042 1 84.38 107 LEU B C 1
ATOM 1930 O O . LEU B 1 107 ? -1.271 4.23 -0.071 1 84.38 107 LEU B O 1
ATOM 1934 N N . GLY B 1 108 ? 1.045 4.484 -0.174 1 90.44 108 GLY B N 1
ATOM 1935 C CA . GLY B 1 108 ? 0.912 5.902 -0.457 1 90.44 108 GLY B CA 1
ATOM 1936 C C . GLY B 1 108 ? 0.746 6.746 0.792 1 90.44 108 GLY B C 1
ATOM 1937 O O . GLY B 1 108 ? 0.119 6.316 1.762 1 90.44 108 GLY B O 1
ATOM 1938 N N . PRO B 1 109 ? 1.243 7.871 0.771 1 96.5 109 PRO B N 1
ATOM 1939 C CA . PRO B 1 109 ? 1.187 8.773 1.923 1 96.5 109 PRO B CA 1
ATOM 1940 C C . PRO B 1 109 ? -0.063 9.648 1.924 1 96.5 109 PRO B C 1
ATOM 1942 O O . PRO B 1 109 ? -0.858 9.602 0.981 1 96.5 109 PRO B O 1
ATOM 1945 N N . ILE B 1 110 ? -0.351 10.219 2.996 1 98.31 110 ILE B N 1
ATOM 1946 C CA . ILE B 1 110 ? -1.206 11.406 3.018 1 98.31 110 ILE B CA 1
ATOM 1947 C C . ILE B 1 110 ? -0.367 12.656 2.756 1 98.31 110 ILE B C 1
ATOM 1949 O O . ILE B 1 110 ? 0.57 12.945 3.502 1 98.31 110 ILE B O 1
ATOM 1953 N N . THR B 1 111 ? -0.695 13.359 1.748 1 98.44 111 THR B N 1
ATOM 1954 C CA . THR B 1 111 ? 0.096 14.523 1.38 1 98.44 111 THR B CA 1
ATOM 1955 C C . THR B 1 111 ? -0.673 15.812 1.669 1 98.44 111 THR B C 1
ATOM 1957 O O . THR B 1 111 ? -1.84 15.945 1.294 1 98.44 111 THR B O 1
ATOM 1960 N N . PHE B 1 112 ? -0.007 16.688 2.332 1 98.62 112 PHE B N 1
ATOM 1961 C CA . PHE B 1 112 ? -0.597 17.969 2.68 1 98.62 112 PHE B CA 1
ATOM 1962 C C . PHE B 1 112 ? 0.03 19.094 1.86 1 98.62 112 PHE B C 1
ATOM 1964 O O . PHE B 1 112 ? 1.245 19.109 1.652 1 98.62 112 PHE B O 1
ATOM 19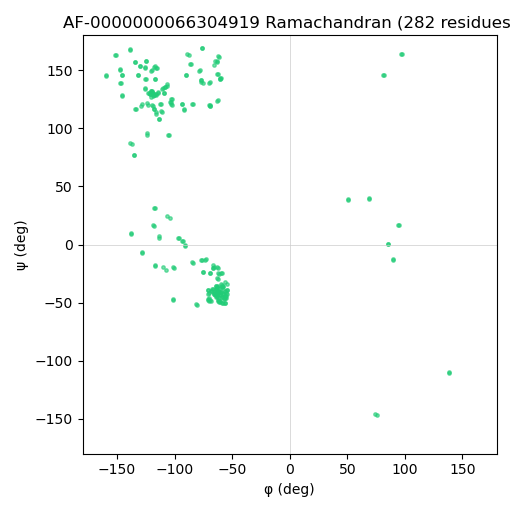71 N N . THR B 1 113 ? -0.789 19.938 1.381 1 98.56 113 THR B N 1
ATOM 1972 C CA . THR B 1 113 ? -0.392 21.234 0.826 1 98.56 113 THR B CA 1
ATOM 1973 C C . THR B 1 113 ? -1.01 22.375 1.622 1 98.56 113 THR B C 1
ATOM 1975 O O . THR B 1 113 ? -2.234 22.484 1.705 1 98.56 113 THR B O 1
ATOM 1978 N N . VAL B 1 114 ? -0.178 23.141 2.211 1 97.88 114 VAL B N 1
ATOM 1979 C CA . VAL B 1 114 ? -0.636 24.266 3.033 1 97.88 114 VAL B CA 1
ATOM 1980 C C . VAL B 1 114 ? -0.255 25.578 2.367 1 97.88 114 VAL B C 1
ATOM 1982 O O . VAL B 1 114 ? 0.92 25.828 2.086 1 97.88 114 VAL B O 1
ATOM 1985 N N . LYS B 1 115 ? -1.231 26.328 2.094 1 97.44 115 LYS B N 1
ATOM 1986 C CA . LYS B 1 115 ? -1.008 27.703 1.624 1 97.44 115 LYS B CA 1
ATOM 1987 C C . LYS B 1 115 ? -1.271 28.703 2.734 1 97.44 115 LYS B C 1
ATOM 1989 O O . LYS B 1 115 ? -2.355 28.734 3.32 1 97.44 115 LYS B O 1
ATOM 1994 N N . THR B 1 116 ? -0.317 29.484 3.043 1 96.25 116 THR B N 1
ATOM 1995 C CA . THR B 1 116 ? -0.426 30.469 4.121 1 96.25 116 THR B CA 1
ATOM 1996 C C . THR B 1 116 ? 0.399 31.703 3.809 1 96.25 116 THR B C 1
ATOM 1998 O O . THR B 1 116 ? 1.419 31.625 3.121 1 96.25 116 THR B O 1
ATOM 2001 N N . SER B 1 117 ? -0.025 32.844 4.305 1 94.31 117 SER B N 1
ATOM 2002 C CA . SER B 1 117 ? 0.677 34.094 4.062 1 94.31 117 SER B CA 1
ATOM 2003 C C . SER B 1 117 ? 1.931 34.188 4.922 1 94.31 117 SER B C 1
ATOM 2005 O O . SER B 1 117 ? 2.793 35.031 4.672 1 94.31 117 SER B O 1
ATOM 2007 N N . ASN B 1 118 ? 2.096 33.375 5.891 1 95.56 118 ASN B N 1
ATOM 2008 C CA . ASN B 1 118 ? 3.236 33.375 6.797 1 95.56 118 ASN B CA 1
ATOM 2009 C C . ASN B 1 118 ? 3.754 31.984 7.09 1 95.56 118 ASN B C 1
ATOM 2011 O O . ASN B 1 118 ? 3.424 31.391 8.125 1 95.56 118 ASN B O 1
ATOM 2015 N N . VAL B 1 119 ? 4.613 31.5 6.277 1 96.44 119 VAL B N 1
ATOM 2016 C CA . VAL B 1 119 ? 5.133 30.141 6.328 1 96.44 119 VAL B CA 1
ATOM 2017 C C . VAL B 1 119 ? 5.918 29.922 7.621 1 96.44 119 VAL B C 1
ATOM 2019 O O . VAL B 1 119 ? 5.766 28.906 8.289 1 96.44 119 VAL B O 1
ATOM 2022 N N . ARG B 1 120 ? 6.691 30.891 8.008 1 94.5 120 ARG B N 1
ATOM 2023 C CA . ARG B 1 120 ? 7.504 30.766 9.211 1 94.5 120 ARG B CA 1
ATOM 2024 C C . ARG B 1 120 ? 6.625 30.594 10.445 1 94.5 120 ARG B C 1
ATOM 2026 O O . ARG B 1 120 ? 6.906 29.734 11.297 1 94.5 120 ARG B O 1
ATOM 2033 N N . GLN B 1 121 ? 5.656 31.422 10.539 1 95.75 121 GLN B N 1
ATOM 2034 C CA . GLN B 1 121 ? 4.734 31.297 11.664 1 95.75 121 GLN B CA 1
ATOM 2035 C C . GLN B 1 121 ? 4.051 29.938 11.664 1 95.75 121 GLN B C 1
ATOM 2037 O O . GLN B 1 121 ? 3.844 29.344 12.727 1 95.75 121 GLN B O 1
ATOM 2042 N N . PHE B 1 122 ? 3.676 29.484 10.523 1 96.62 122 PHE B N 1
ATOM 2043 C CA . PHE B 1 122 ? 3.037 28.172 10.398 1 96.62 122 PHE B CA 1
ATOM 2044 C C . PHE B 1 122 ? 3.941 27.078 10.953 1 96.62 122 PHE B C 1
ATOM 2046 O O . PHE B 1 122 ? 3.508 26.266 11.766 1 96.62 122 PHE B O 1
ATOM 2053 N N . ILE B 1 123 ? 5.156 27.078 10.531 1 96.88 123 ILE B N 1
ATOM 2054 C CA . ILE B 1 123 ? 6.105 26.062 10.961 1 96.88 123 ILE B CA 1
ATOM 2055 C C . ILE B 1 123 ? 6.328 26.156 12.469 1 96.88 123 ILE B C 1
ATOM 2057 O O . ILE B 1 123 ? 6.324 25.156 13.172 1 96.88 123 ILE B O 1
ATOM 2061 N N . ASP B 1 124 ? 6.488 27.375 12.961 1 96.31 124 ASP B N 1
ATOM 2062 C CA . ASP B 1 124 ? 6.703 27.609 14.391 1 96.31 124 ASP B CA 1
ATOM 2063 C C . ASP B 1 124 ? 5.496 27.141 15.203 1 96.31 124 ASP B C 1
ATOM 2065 O O . ASP B 1 124 ? 5.637 26.75 16.375 1 96.31 124 ASP B O 1
ATOM 2069 N N . TRP B 1 125 ? 4.402 27.203 14.594 1 96.62 125 TRP B N 1
ATOM 2070 C CA . TRP B 1 125 ? 3.182 26.797 15.273 1 96.62 125 TRP B CA 1
ATOM 2071 C C . TRP B 1 125 ? 3.031 25.281 15.242 1 96.62 125 TRP B C 1
ATOM 2073 O O . TRP B 1 125 ? 2.781 24.656 16.266 1 96.62 125 TRP B O 1
ATOM 2083 N N . LEU B 1 126 ? 3.129 24.656 14.109 1 97.06 126 LEU B N 1
ATOM 2084 C CA . LEU B 1 126 ? 2.906 23.219 13.922 1 97.06 126 LEU B CA 1
ATOM 2085 C C . LEU B 1 126 ? 4.031 22.406 14.555 1 97.06 126 LEU B C 1
ATOM 2087 O O . LEU B 1 126 ? 3.785 21.375 15.172 1 97.06 126 LEU B O 1
ATOM 2091 N N . ALA B 1 127 ? 5.266 22.859 14.375 1 96.62 127 ALA B N 1
ATOM 2092 C CA . ALA B 1 127 ? 6.48 22.203 14.836 1 96.62 127 ALA B CA 1
ATOM 2093 C C . ALA B 1 127 ? 7.438 23.203 15.484 1 96.62 127 ALA B C 1
ATOM 2095 O O . ALA B 1 127 ? 8.477 23.531 14.914 1 96.62 127 ALA B O 1
ATOM 2096 N N . PRO B 1 128 ? 7.152 23.562 16.641 1 94.62 128 PRO B N 1
ATOM 2097 C CA . PRO B 1 128 ? 7.965 24.578 17.312 1 94.62 128 PRO B CA 1
ATOM 2098 C C . PRO B 1 128 ? 9.406 24.125 17.531 1 94.62 128 PRO B C 1
ATOM 2100 O O . PRO B 1 128 ? 9.688 22.938 17.562 1 94.62 128 PRO B O 1
ATOM 2103 N N . ARG B 1 129 ? 10.25 25.062 17.672 1 91.44 129 ARG B N 1
ATOM 2104 C CA . ARG B 1 129 ? 11.648 24.797 17.984 1 91.44 129 ARG B CA 1
ATOM 2105 C C . ARG B 1 129 ? 11.797 24.266 19.406 1 91.44 129 ARG B C 1
ATOM 2107 O O . ARG B 1 129 ? 11.094 24.703 20.312 1 91.44 129 ARG B O 1
ATOM 2114 N N . THR B 1 130 ? 12.68 23.328 19.406 1 90.44 130 THR B N 1
ATOM 2115 C CA . THR B 1 130 ? 12.938 22.781 20.734 1 90.44 130 THR B CA 1
ATOM 2116 C C . THR B 1 130 ? 14.398 22.953 21.125 1 90.44 130 THR B C 1
ATOM 2118 O O . THR B 1 130 ? 15.25 23.203 20.266 1 90.44 130 THR B O 1
ATOM 2121 N N . TYR B 1 131 ? 14.672 23.094 22.391 1 87.25 131 TYR B N 1
ATOM 2122 C CA . TYR B 1 131 ? 15.992 23.031 23 1 87.25 131 TYR B CA 1
ATOM 2123 C C . TYR B 1 131 ? 16.078 21.891 24.016 1 87.25 131 TYR B C 1
ATOM 2125 O O . TYR B 1 131 ? 15.336 21.875 25 1 87.25 131 TYR B O 1
ATOM 2133 N N . ARG B 1 132 ? 16.969 2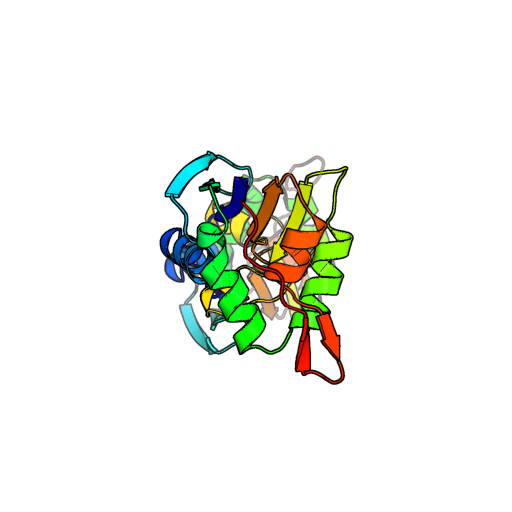1.016 23.719 1 85.44 132 ARG B N 1
ATOM 2134 C CA . ARG B 1 132 ? 17.109 19.828 24.531 1 85.44 132 ARG B CA 1
ATOM 2135 C C . ARG B 1 132 ? 15.766 19.125 24.734 1 85.44 132 ARG B C 1
ATOM 2137 O O . ARG B 1 132 ? 15.398 18.781 25.859 1 85.44 132 ARG B O 1
ATOM 2144 N N . GLY B 1 133 ? 14.977 19.109 23.719 1 77.94 133 GLY B N 1
ATOM 2145 C CA . GLY B 1 133 ? 13.727 18.375 23.688 1 77.94 133 GLY B CA 1
ATOM 2146 C C . GLY B 1 133 ? 12.562 19.156 24.281 1 77.94 133 GLY B C 1
ATOM 2147 O O . GLY B 1 133 ? 11.43 18.672 24.281 1 77.94 133 GLY B O 1
ATOM 2148 N N . LYS B 1 134 ? 12.82 20.312 24.703 1 85.81 134 LYS B N 1
ATOM 2149 C CA . LYS B 1 134 ? 11.781 21.156 25.281 1 85.81 134 LYS B CA 1
ATOM 2150 C C . LYS B 1 134 ? 11.453 22.344 24.375 1 85.81 134 LYS B C 1
ATOM 2152 O O . LYS B 1 134 ? 12.359 22.953 23.812 1 85.81 134 LYS B O 1
ATOM 2157 N N . VAL B 1 135 ? 10.055 22.469 24.266 1 83 135 VAL B N 1
ATOM 2158 C CA . VAL B 1 135 ? 9.633 23.578 23.422 1 83 135 VAL B CA 1
ATOM 2159 C C . VAL B 1 135 ? 10.117 24.906 24.016 1 83 135 VAL B C 1
ATOM 2161 O O . VAL B 1 135 ? 9.883 25.172 25.188 1 83 135 VAL B O 1
ATOM 2164 N N . TYR B 1 136 ? 10.844 25.703 23.297 1 81.44 136 TYR B N 1
ATOM 2165 C CA . TYR B 1 136 ? 11.297 26.969 23.844 1 81.44 136 TYR B CA 1
ATOM 2166 C C . TYR B 1 136 ? 10.578 28.141 23.172 1 81.44 136 TYR B C 1
ATOM 2168 O O . TYR B 1 136 ? 10.578 29.266 23.672 1 81.44 136 TYR B O 1
ATOM 2176 N N . TYR B 1 137 ? 10.008 27.875 21.984 1 81.38 137 TYR B N 1
ATOM 2177 C CA . TYR B 1 137 ? 9.195 28.875 21.297 1 81.38 137 TYR B CA 1
ATOM 2178 C C . TYR B 1 137 ? 8.047 28.234 20.531 1 81.38 137 TYR B C 1
ATOM 2180 O O . TYR B 1 137 ? 8.234 27.219 19.875 1 81.38 137 TYR B O 1
ATOM 2188 N N . GLU B 1 138 ? 6.848 28.75 20.797 1 84 138 GLU B N 1
ATOM 2189 C CA . GLU B 1 138 ? 5.652 28.344 20.062 1 84 138 GLU B CA 1
ATOM 2190 C C . GLU B 1 138 ? 4.902 29.547 19.516 1 84 138 GLU B C 1
ATOM 2192 O O . GLU B 1 138 ? 4.555 30.453 20.266 1 84 138 GLU B O 1
ATOM 2197 N N . ALA B 1 139 ? 4.77 29.562 18.266 1 88.75 139 ALA B N 1
ATOM 2198 C CA . ALA B 1 139 ? 4.02 30.656 17.641 1 88.75 139 ALA B CA 1
ATOM 2199 C C . ALA B 1 139 ? 2.518 30.422 17.766 1 88.75 139 ALA B C 1
ATOM 2201 O O . ALA B 1 139 ? 2.066 29.281 17.859 1 88.75 139 ALA B O 1
ATOM 2202 N N . PRO B 1 140 ? 1.759 31.578 17.844 1 88.81 140 PRO B N 1
ATOM 2203 C CA . PRO B 1 140 ? 0.309 31.406 17.719 1 88.81 140 PRO B CA 1
ATOM 2204 C C . PRO B 1 140 ? -0.108 30.828 16.359 1 88.81 140 PRO B C 1
ATOM 2206 O O . PRO B 1 140 ? 0.687 30.828 15.422 1 88.81 140 PRO B O 1
ATOM 2209 N N . PRO B 1 141 ? -1.305 30.312 16.297 1 87.31 141 PRO B N 1
ATOM 2210 C CA . PRO B 1 141 ? -1.746 29.781 15.016 1 87.31 141 PRO B CA 1
ATOM 2211 C C . PRO B 1 141 ? -1.78 30.844 13.914 1 87.31 141 PRO B C 1
ATOM 2213 O O . PRO B 1 141 ? -2.021 32 14.188 1 87.31 141 PRO B O 1
ATOM 2216 N N . PRO B 1 142 ? -1.396 30.312 12.711 1 80.25 142 PRO B N 1
ATOM 2217 C CA . PRO B 1 142 ? -1.49 31.25 11.586 1 80.25 142 PRO B CA 1
ATOM 2218 C C . PRO B 1 142 ? -2.93 31.656 11.266 1 80.25 142 PRO B C 1
ATOM 2220 O O . PRO B 1 142 ? -3.865 30.922 11.617 1 80.25 142 PRO B O 1
ATOM 2223 N N . ASP B 1 143 ? -3.135 32.906 10.625 1 70.56 143 ASP B N 1
ATOM 2224 C CA . ASP B 1 143 ? -4.453 33.438 10.312 1 70.56 143 ASP B CA 1
ATOM 2225 C C . ASP B 1 143 ? -5.09 32.688 9.141 1 70.56 143 ASP B C 1
ATOM 2227 O O . ASP B 1 143 ? -4.387 32.188 8.258 1 70.56 143 ASP B O 1
#